Protein AF-A0A8C5I6D2-F1 (afdb_monomer_lite)

Organism: Gouania willdenowi (NCBI:txid441366)

Secondary structure (DSSP, 8-state):
-----------------------SSS-SS--SS---PPPHHHHHHHHHHHHHHHHHHHHHHHHHHHHHHHHHHHHHHHHHHHHHHHHHHHHHHHHHT----SSHHHHHHHHHHHHHHHHHHHHHHHHHHHHHHHHHHHHHTT-TTHHHHHHHHHHHHHHHHHHHHHHHHHHHHHHHHHHHHHHHHH-SS--TT-SSSSSSSS--SSS---

pLDDT: mean 74.82, std 21.63, range [33.78, 98.31]

InterPro domains:
  IPR002017 Spectrin repeat [PF00435] (73-170)
  IPR018159 Spectrin/alpha-actinin [SM00150] (75-180)
  IPR018159 Spectrin/alpha-actinin [cd00176] (36-170)

Foldseek 3Di:
DDDDDDDDDPPDDDDDDDDDDDDDPPPDPDDVPPDDDDDVVVVVVVVVVVVVVVVVVVVVVVVVVVVVVLVVLVVVLVVVLVVLVVVLVVLVVVLVVDDCDDDPVVLVVVVVVLVVVVVVLVVVVVVVVVSVVSLVVCVVVVRPCNVVSVVSVVVSVVSNVVSVVSSVVSVVVSVVVVCVVVCVVVPPDDDDDPDPPDPPPPPPPPPPDD

Structure (mmCIF, N/CA/C/O backbone):
data_AF-A0A8C5I6D2-F1
#
_entry.id   AF-A0A8C5I6D2-F1
#
loop_
_atom_site.group_PDB
_atom_site.id
_atom_site.type_symbol
_atom_site.label_atom_id
_atom_site.label_alt_id
_atom_site.label_comp_id
_atom_site.label_asym_id
_atom_site.label_entity_id
_atom_site.label_seq_id
_atom_site.pdbx_PDB_ins_code
_atom_site.Cartn_x
_atom_site.Cartn_y
_atom_site.Cartn_z
_atom_site.occupancy
_atom_site.B_iso_or_equiv
_atom_site.auth_seq_id
_atom_site.auth_comp_id
_atom_site.auth_asym_id
_atom_site.auth_atom_id
_atom_site.pdbx_PDB_model_num
ATOM 1 N N . MET A 1 1 ? 56.998 47.541 -31.237 1.00 38.50 1 MET A N 1
ATOM 2 C CA . MET A 1 1 ? 57.479 46.162 -31.013 1.00 38.50 1 MET A CA 1
ATOM 3 C C . MET A 1 1 ? 56.337 45.239 -31.413 1.00 38.50 1 MET A C 1
ATOM 5 O O . MET A 1 1 ? 55.284 45.343 -30.810 1.00 38.50 1 MET A O 1
ATOM 9 N N . LEU A 1 2 ? 56.371 44.679 -32.629 1.00 38.88 2 LEU A N 1
ATOM 10 C CA . LEU A 1 2 ? 56.821 43.296 -32.891 1.00 38.88 2 LEU A CA 1
ATOM 11 C C . LEU A 1 2 ? 55.908 42.312 -32.120 1.00 38.88 2 LEU A C 1
ATOM 13 O O . LEU A 1 2 ? 55.961 42.301 -30.902 1.00 38.88 2 LEU A O 1
ATOM 17 N N . LEU A 1 3 ? 55.025 41.507 -32.718 1.00 43.31 3 LEU A N 1
ATOM 18 C CA . LEU A 1 3 ? 55.148 40.744 -33.959 1.00 43.31 3 LEU A CA 1
ATOM 19 C C . LEU A 1 3 ? 53.773 40.482 -34.602 1.00 43.31 3 LEU A C 1
ATOM 21 O O . LEU A 1 3 ? 52.852 39.960 -33.983 1.00 43.31 3 LEU A O 1
ATOM 25 N N . THR A 1 4 ? 53.703 40.782 -35.891 1.00 46.81 4 THR A N 1
ATOM 26 C CA . THR A 1 4 ? 52.901 40.097 -36.907 1.00 46.81 4 THR A CA 1
ATOM 27 C C . THR A 1 4 ? 53.332 38.630 -37.019 1.00 46.81 4 THR A C 1
ATOM 29 O O . THR A 1 4 ? 54.529 38.409 -37.148 1.00 46.81 4 THR A O 1
ATOM 32 N N . PHE A 1 5 ? 52.414 37.657 -37.071 1.00 42.06 5 PHE A N 1
ATOM 33 C CA . PHE A 1 5 ? 52.582 36.447 -37.894 1.00 42.06 5 PHE A CA 1
ATOM 34 C C . PHE A 1 5 ? 51.220 35.792 -38.193 1.00 42.06 5 PHE A C 1
ATOM 36 O O . PHE A 1 5 ? 50.561 35.185 -37.357 1.00 42.06 5 PHE A O 1
ATOM 43 N N . THR A 1 6 ? 50.817 36.003 -39.439 1.00 46.97 6 THR A N 1
ATOM 44 C CA . THR A 1 6 ? 49.902 35.243 -40.298 1.00 46.97 6 THR A CA 1
ATOM 45 C C . THR A 1 6 ? 50.012 33.722 -40.165 1.00 46.97 6 THR A C 1
ATOM 47 O O . THR A 1 6 ? 51.131 33.237 -40.093 1.00 46.97 6 THR A O 1
ATOM 50 N N . PHE A 1 7 ? 48.895 32.989 -40.290 1.00 39.34 7 PHE A N 1
ATOM 51 C CA . PHE A 1 7 ? 48.733 31.826 -41.196 1.00 39.34 7 PHE A CA 1
ATOM 52 C C . PHE A 1 7 ? 47.237 31.405 -41.219 1.00 39.34 7 PHE A C 1
ATOM 54 O O . PHE A 1 7 ? 46.717 30.865 -40.252 1.00 39.34 7 PHE A O 1
ATOM 61 N N . LEU A 1 8 ? 46.420 31.903 -42.158 1.00 39.81 8 LEU A N 1
ATOM 62 C CA . LEU A 1 8 ? 46.102 31.292 -43.467 1.00 39.81 8 LEU A CA 1
ATOM 63 C C . LEU A 1 8 ? 45.415 29.911 -43.328 1.00 39.81 8 LEU A C 1
ATOM 65 O O . LEU A 1 8 ? 46.059 28.881 -43.202 1.00 39.81 8 LEU A O 1
ATOM 69 N N . ARG A 1 9 ? 44.083 29.866 -43.193 1.00 42.34 9 ARG A N 1
ATOM 70 C CA . ARG A 1 9 ? 43.115 29.655 -44.296 1.00 42.34 9 ARG A CA 1
ATOM 71 C C . ARG A 1 9 ? 43.462 28.452 -45.191 1.00 42.34 9 ARG A C 1
ATOM 73 O O . ARG A 1 9 ? 43.883 28.619 -46.329 1.00 42.34 9 ARG A O 1
ATOM 80 N N . ILE A 1 10 ? 43.162 27.240 -44.718 1.00 41.09 10 ILE A N 1
ATOM 81 C CA . ILE A 1 10 ? 43.030 26.049 -45.575 1.00 41.09 10 ILE A CA 1
ATOM 82 C C . ILE A 1 10 ? 41.623 26.066 -46.176 1.00 41.09 10 ILE A C 1
ATOM 84 O O . ILE A 1 10 ? 40.694 25.407 -45.717 1.00 41.09 10 ILE A O 1
ATOM 88 N N . ARG A 1 11 ? 41.437 26.911 -47.186 1.00 47.31 11 ARG A N 1
ATOM 89 C CA . ARG A 1 11 ? 40.283 26.843 -48.082 1.00 47.31 11 ARG A CA 1
ATOM 90 C C . ARG A 1 11 ? 40.733 27.364 -49.435 1.00 47.31 11 ARG A C 1
ATOM 92 O O . ARG A 1 11 ? 40.674 28.568 -49.646 1.00 47.31 11 ARG A O 1
ATOM 99 N N . HIS A 1 12 ? 41.243 26.455 -50.265 1.00 46.00 12 HIS A N 1
ATOM 100 C CA . HIS A 1 12 ? 41.288 26.463 -51.736 1.00 46.00 12 HIS A CA 1
ATOM 101 C C . HIS A 1 12 ? 42.494 25.649 -52.211 1.00 46.00 12 HIS A C 1
ATOM 103 O O . HIS A 1 12 ? 43.621 26.086 -52.035 1.00 46.00 12 HIS A O 1
ATOM 109 N N . CYS A 1 13 ? 42.248 24.502 -52.847 1.00 33.78 13 CYS A N 1
ATOM 110 C CA . CYS A 1 13 ? 43.060 24.019 -53.969 1.00 33.78 13 CYS A CA 1
ATOM 111 C C . CYS A 1 13 ? 42.353 22.829 -54.627 1.00 33.78 13 CYS A C 1
ATOM 113 O O . CYS A 1 13 ? 42.710 21.671 -54.452 1.00 33.78 13 CYS A O 1
ATOM 115 N N . CYS A 1 14 ? 41.303 23.134 -55.385 1.00 37.47 14 CYS A N 1
ATOM 116 C CA . CYS A 1 14 ? 40.840 22.262 -56.454 1.00 37.47 14 CYS A CA 1
ATOM 117 C C . CYS A 1 14 ? 40.698 23.133 -57.703 1.00 37.47 14 CYS A C 1
ATOM 119 O O . CYS A 1 14 ? 39.604 23.514 -58.098 1.00 37.47 14 CYS A O 1
ATOM 121 N N . GLN A 1 15 ? 41.833 23.544 -58.269 1.00 37.78 15 GLN A N 1
ATOM 122 C CA . GLN A 1 15 ? 41.894 23.951 -59.667 1.00 37.78 15 GLN A CA 1
ATOM 123 C C . GLN A 1 15 ? 43.168 23.397 -60.295 1.00 37.78 15 GLN A C 1
ATOM 125 O O . GLN A 1 15 ? 44.271 23.911 -60.159 1.00 37.78 15 GLN A O 1
ATOM 130 N N . PHE A 1 16 ? 42.933 22.274 -60.954 1.00 45.72 16 PHE A N 1
ATOM 131 C CA . PHE A 1 16 ? 43.617 21.740 -62.114 1.00 45.72 16 PHE A CA 1
ATOM 132 C C . PHE A 1 16 ? 44.247 22.839 -62.994 1.00 45.72 16 PHE A C 1
ATOM 134 O O . PHE A 1 16 ? 43.517 23.641 -63.575 1.00 45.72 16 PHE A O 1
ATOM 141 N N . LYS A 1 17 ? 45.580 22.853 -63.130 1.00 39.38 17 LYS A N 1
ATOM 142 C CA . LYS A 1 17 ? 46.283 23.319 -64.341 1.00 39.38 17 LYS A CA 1
ATOM 143 C C . LYS A 1 17 ? 47.758 22.893 -64.332 1.00 39.38 17 LYS A C 1
ATOM 145 O O . LYS A 1 17 ? 48.573 23.430 -63.598 1.00 39.38 17 LYS A O 1
ATOM 150 N N . THR A 1 18 ? 48.026 21.872 -65.144 1.00 47.53 18 THR A N 1
ATOM 151 C CA . THR A 1 18 ? 49.197 21.658 -66.016 1.00 47.53 18 THR A CA 1
ATOM 152 C C . THR A 1 18 ? 50.517 22.375 -65.689 1.00 47.53 18 THR A C 1
ATOM 154 O O . THR A 1 18 ? 50.611 23.588 -65.863 1.00 47.53 18 THR A O 1
ATOM 157 N N . GLY A 1 19 ? 51.574 21.589 -65.452 1.00 44.94 19 GLY A N 1
ATOM 158 C CA . GLY A 1 19 ? 52.946 21.971 -65.810 1.00 44.94 19 GLY A CA 1
ATOM 159 C C . GLY A 1 19 ? 54.024 21.628 -64.779 1.00 44.94 19 GLY A C 1
ATOM 160 O O . GLY A 1 19 ? 53.933 22.045 -63.635 1.00 44.94 19 GLY A O 1
ATOM 161 N N . CYS A 1 20 ? 55.075 20.961 -65.264 1.00 37.00 20 CYS A N 1
ATOM 162 C CA . CYS A 1 20 ? 56.420 20.834 -64.686 1.00 37.00 20 CYS A CA 1
ATOM 163 C C . CYS A 1 20 ? 56.687 19.728 -63.645 1.00 37.00 20 CYS A C 1
ATOM 165 O O . CYS A 1 20 ? 56.484 19.860 -62.444 1.00 37.00 20 CYS A O 1
ATOM 167 N N . LEU A 1 21 ? 57.233 18.641 -64.200 1.00 48.84 21 LEU A N 1
ATOM 168 C CA . LEU A 1 21 ? 58.325 17.805 -63.694 1.00 48.84 21 LEU A CA 1
ATOM 169 C C . LEU A 1 21 ? 59.214 18.476 -62.627 1.00 48.84 21 LEU A C 1
ATOM 171 O O . LEU A 1 21 ? 60.073 19.267 -62.988 1.00 48.84 21 LEU A O 1
ATOM 175 N N . GLU A 1 22 ? 59.096 18.050 -61.369 1.00 39.91 22 GLU A N 1
ATOM 176 C CA . GLU A 1 22 ? 60.235 17.883 -60.450 1.00 39.91 22 GLU A CA 1
ATOM 177 C C . GLU A 1 22 ? 59.971 16.684 -59.529 1.00 39.91 22 GLU A C 1
ATOM 179 O O . GLU A 1 22 ? 59.370 16.741 -58.459 1.00 39.91 22 GLU A O 1
ATOM 184 N N . SER A 1 23 ? 60.407 15.536 -60.023 1.00 48.91 23 SER A N 1
ATOM 185 C CA . SER A 1 23 ? 60.728 14.340 -59.261 1.00 48.91 23 SER A CA 1
ATOM 186 C C . SER A 1 23 ? 61.967 14.593 -58.399 1.00 48.91 23 SER A C 1
ATOM 188 O O . SER A 1 23 ? 62.965 15.017 -58.971 1.00 48.91 23 SER A O 1
ATOM 190 N N . PHE A 1 24 ? 61.940 14.265 -57.095 1.00 46.41 24 PHE A N 1
ATOM 191 C CA . PHE A 1 24 ? 62.865 13.249 -56.538 1.00 46.41 24 PHE A CA 1
ATOM 192 C C . PHE A 1 24 ? 62.780 12.932 -55.025 1.00 46.41 24 PHE A C 1
ATOM 194 O O . PHE A 1 24 ? 63.429 11.977 -54.617 1.00 46.41 24 PHE A O 1
ATOM 201 N N . TRP A 1 25 ? 61.988 13.611 -54.177 1.00 42.38 25 TRP A N 1
ATOM 202 C CA . TRP A 1 25 ? 62.046 13.354 -52.711 1.00 42.38 25 TRP A CA 1
ATOM 203 C C . TRP A 1 25 ? 60.720 13.061 -51.983 1.00 42.38 25 TRP A C 1
ATOM 205 O O . TRP A 1 25 ? 60.615 13.272 -50.780 1.00 42.38 25 TRP A O 1
ATOM 215 N N . LEU A 1 26 ? 59.718 12.487 -52.660 1.00 44.59 26 LEU A N 1
ATOM 216 C CA . LEU A 1 26 ? 58.492 11.977 -52.004 1.00 44.59 26 LEU A CA 1
ATOM 217 C C . LEU A 1 26 ? 58.201 10.494 -52.296 1.00 44.59 26 LEU A C 1
ATOM 219 O O . LEU A 1 26 ? 57.062 10.050 -52.201 1.00 44.59 26 LEU A O 1
ATOM 223 N N . PHE A 1 27 ? 59.224 9.710 -52.647 1.00 41.66 27 PHE A N 1
ATOM 224 C CA . PHE A 1 27 ? 59.052 8.337 -53.143 1.00 41.66 27 PHE A CA 1
ATOM 225 C C . PHE A 1 27 ? 59.674 7.244 -52.258 1.00 41.66 27 PHE A C 1
ATOM 227 O O . PHE A 1 27 ? 60.171 6.250 -52.772 1.00 41.66 27 PHE A O 1
ATOM 234 N N . SER A 1 28 ? 59.637 7.391 -50.926 1.00 42.66 28 SER A N 1
ATOM 235 C CA . SER A 1 28 ? 60.130 6.332 -50.018 1.00 42.66 28 SER A CA 1
ATOM 236 C C . SER A 1 28 ? 59.196 5.972 -48.853 1.00 42.66 28 SER A C 1
ATOM 238 O O . SER A 1 28 ? 59.640 5.492 -47.817 1.00 42.66 28 SER A O 1
ATOM 240 N N . CYS A 1 29 ? 57.883 6.164 -49.018 1.00 42.66 29 CYS A N 1
ATOM 241 C CA . CYS A 1 29 ? 56.880 5.574 -48.114 1.00 42.66 29 CYS A CA 1
ATOM 242 C C . CYS A 1 29 ? 55.626 5.054 -48.841 1.00 42.66 29 CYS A C 1
ATOM 244 O O . CYS A 1 29 ? 54.571 4.892 -48.231 1.00 42.66 29 CYS A O 1
ATOM 246 N N . PHE A 1 30 ? 55.712 4.785 -50.148 1.00 44.62 30 PHE A N 1
ATOM 247 C CA . PHE A 1 30 ? 54.602 4.196 -50.897 1.00 44.62 30 PHE A CA 1
ATOM 248 C C . PHE A 1 30 ? 54.795 2.680 -50.983 1.00 44.62 30 PHE A C 1
ATOM 250 O O . PHE A 1 30 ? 55.479 2.165 -51.864 1.00 44.62 30 PHE A O 1
ATOM 257 N N . SER A 1 31 ? 54.218 1.964 -50.019 1.00 52.38 31 SER A N 1
ATOM 258 C CA . SER A 1 31 ? 54.011 0.519 -50.134 1.00 52.38 31 SER A CA 1
ATOM 259 C C . SER A 1 31 ? 53.277 0.221 -51.460 1.00 52.38 31 SER A C 1
ATOM 261 O O . SER A 1 31 ? 52.315 0.926 -51.773 1.00 52.38 31 SER A O 1
ATOM 263 N N . PRO A 1 32 ? 53.676 -0.794 -52.255 1.00 55.12 32 PRO A N 1
ATOM 264 C CA . PRO A 1 32 ? 53.064 -1.077 -53.560 1.00 55.12 32 PRO A CA 1
ATOM 265 C C . PRO A 1 32 ? 51.612 -1.564 -53.454 1.00 55.12 32 PRO A C 1
ATOM 267 O O . PRO A 1 32 ? 50.879 -1.585 -54.442 1.00 55.12 32 PRO A O 1
ATOM 270 N N . ALA A 1 33 ? 51.165 -1.921 -52.251 1.00 61.81 33 ALA A N 1
ATOM 271 C CA . ALA A 1 33 ? 49.756 -2.086 -51.955 1.00 61.81 33 ALA A CA 1
ATOM 272 C C . ALA A 1 33 ? 49.165 -0.711 -51.625 1.00 61.81 33 ALA A C 1
ATOM 274 O O . ALA A 1 33 ? 49.060 -0.323 -50.461 1.00 61.81 33 ALA A O 1
ATOM 275 N N . GLY A 1 34 ? 48.803 0.028 -52.676 1.00 60.97 34 GLY A N 1
ATOM 276 C CA . GLY A 1 34 ? 48.009 1.244 -52.552 1.00 60.97 34 GLY A CA 1
ATOM 277 C C . GLY A 1 34 ? 46.805 1.010 -51.639 1.00 60.97 34 GLY A C 1
ATOM 278 O O . GLY A 1 34 ? 46.254 -0.093 -51.591 1.00 60.97 34 GLY A O 1
ATOM 279 N N . TYR A 1 35 ? 46.427 2.044 -50.892 1.00 68.75 35 TYR A N 1
ATOM 280 C CA . TYR A 1 35 ? 45.242 2.033 -50.041 1.00 68.75 35 TYR A CA 1
ATOM 281 C C . TYR A 1 35 ? 44.054 1.422 -50.799 1.00 68.75 35 TYR A C 1
ATOM 283 O O . TYR A 1 35 ? 43.594 1.975 -51.798 1.00 68.75 35 TYR A O 1
ATOM 291 N N . LYS A 1 36 ? 43.588 0.254 -50.343 1.00 74.75 36 LYS A N 1
ATOM 292 C CA . LYS A 1 36 ? 42.379 -0.389 -50.855 1.00 74.75 36 LYS A CA 1
ATOM 293 C C . LYS A 1 36 ? 41.228 0.007 -49.935 1.00 74.75 36 LYS A C 1
ATOM 295 O O . LYS A 1 36 ? 41.161 -0.523 -48.823 1.00 74.75 36 LYS A O 1
ATOM 300 N N . PRO A 1 37 ? 40.353 0.942 -50.343 1.00 77.56 37 PRO A N 1
ATOM 301 C CA . PRO A 1 37 ? 39.159 1.229 -49.569 1.00 77.56 37 PRO A CA 1
ATOM 302 C C . PRO A 1 37 ? 38.323 -0.047 -49.450 1.00 77.56 37 PRO A C 1
ATOM 304 O O . PRO A 1 37 ? 38.195 -0.816 -50.404 1.00 77.56 37 PRO A O 1
ATOM 307 N N . CYS A 1 38 ? 37.791 -0.279 -48.253 1.00 80.75 38 CYS A N 1
ATOM 308 C CA . CYS A 1 38 ? 36.849 -1.364 -48.010 1.00 80.75 38 CYS A CA 1
ATOM 309 C C . CYS A 1 38 ? 35.623 -1.190 -48.921 1.00 80.75 38 CYS A C 1
ATOM 311 O O . CYS A 1 38 ? 35.219 -0.055 -49.186 1.00 80.75 38 CYS A O 1
ATOM 313 N N . ASP A 1 39 ? 35.033 -2.296 -49.382 1.00 87.31 39 ASP A N 1
ATOM 314 C CA . ASP A 1 39 ? 33.795 -2.253 -50.162 1.00 87.31 39 ASP A CA 1
ATOM 315 C C . ASP A 1 39 ? 32.710 -1.508 -49.354 1.00 87.31 39 ASP A C 1
ATOM 317 O O . ASP A 1 39 ? 32.403 -1.913 -48.223 1.00 87.31 39 ASP A O 1
ATOM 321 N N . PRO A 1 40 ? 32.120 -0.424 -49.895 1.00 89.88 40 PRO A N 1
ATOM 322 C CA . PRO A 1 40 ? 31.060 0.321 -49.229 1.00 89.88 40 PRO A CA 1
ATOM 323 C C . PRO A 1 40 ? 29.868 -0.535 -48.774 1.00 89.88 40 PRO A C 1
ATOM 325 O O . PRO A 1 40 ? 29.185 -0.133 -47.832 1.00 89.88 40 PRO A O 1
ATOM 328 N N . GLN A 1 41 ? 29.607 -1.690 -49.406 1.00 91.56 41 GLN A N 1
ATOM 329 C CA . GLN A 1 41 ? 28.549 -2.613 -48.973 1.00 91.56 41 GLN A CA 1
ATOM 330 C C . GLN A 1 41 ? 28.827 -3.196 -47.587 1.00 91.56 41 GLN A C 1
ATOM 332 O O . GLN A 1 41 ? 27.960 -3.157 -46.725 1.00 91.56 41 GLN A O 1
ATOM 337 N N . VAL A 1 42 ? 30.065 -3.613 -47.313 1.00 92.94 42 VAL A N 1
ATOM 338 C CA . VAL A 1 42 ? 30.440 -4.206 -46.018 1.00 92.94 42 VAL A CA 1
ATOM 339 C C . VAL A 1 42 ? 30.245 -3.209 -44.875 1.00 92.94 42 VAL A C 1
ATOM 341 O O . VAL A 1 42 ? 29.855 -3.583 -43.770 1.00 92.94 42 VAL A O 1
ATOM 344 N N . ILE A 1 43 ? 30.518 -1.927 -45.128 1.00 92.19 43 ILE A N 1
ATOM 345 C CA . ILE A 1 43 ? 30.291 -0.867 -44.141 1.00 92.19 43 ILE A CA 1
ATOM 346 C C . ILE A 1 43 ? 28.785 -0.679 -43.918 1.00 92.19 43 ILE A C 1
ATOM 348 O O . ILE A 1 43 ? 28.358 -0.604 -42.769 1.00 92.19 43 ILE A O 1
ATOM 352 N N . ARG A 1 44 ? 27.975 -0.665 -44.987 1.00 94.62 44 ARG A N 1
ATOM 353 C CA . ARG A 1 44 ? 26.510 -0.576 -44.880 1.00 94.62 44 ARG A CA 1
ATOM 354 C C . ARG A 1 44 ? 25.917 -1.742 -44.097 1.00 94.62 44 ARG A C 1
ATOM 356 O O . ARG A 1 44 ? 25.168 -1.489 -43.160 1.00 94.62 44 ARG A O 1
ATOM 363 N N . ASP A 1 45 ? 26.301 -2.972 -44.416 1.00 95.75 45 ASP A N 1
ATOM 364 C CA . ASP A 1 45 ? 25.785 -4.175 -43.759 1.00 95.75 45 ASP A CA 1
ATOM 365 C C . ASP A 1 45 ? 26.127 -4.182 -42.265 1.00 95.75 45 ASP A C 1
ATOM 367 O O . ASP A 1 45 ? 25.284 -4.483 -41.422 1.00 95.75 45 ASP A O 1
ATOM 371 N N . ARG A 1 46 ? 27.352 -3.776 -41.906 1.00 95.94 46 ARG A N 1
ATOM 372 C CA . ARG A 1 46 ? 27.766 -3.658 -40.499 1.00 95.94 46 ARG A CA 1
ATOM 373 C C . ARG A 1 46 ? 27.000 -2.572 -39.759 1.00 95.94 46 ARG A C 1
ATOM 375 O O . ARG A 1 46 ? 26.611 -2.796 -38.620 1.00 95.94 46 ARG A O 1
ATOM 382 N N . VAL A 1 47 ? 26.786 -1.413 -40.381 1.00 96.75 47 VAL A N 1
ATOM 383 C CA . VAL A 1 47 ? 25.996 -0.328 -39.779 1.00 96.75 47 VAL A CA 1
ATOM 384 C C . VAL A 1 47 ? 24.546 -0.769 -39.587 1.00 96.75 47 VAL A C 1
ATOM 386 O O . VAL A 1 47 ? 23.999 -0.559 -38.512 1.00 96.75 47 VAL A O 1
ATOM 389 N N . GLN A 1 48 ? 23.948 -1.440 -40.574 1.00 97.12 48 GLN A N 1
ATOM 390 C CA . GLN A 1 48 ? 22.598 -1.996 -40.451 1.00 97.12 48 GLN A CA 1
ATOM 391 C C . GLN A 1 48 ? 22.515 -3.040 -39.337 1.00 97.12 48 GLN A C 1
ATOM 393 O O . GLN A 1 48 ? 21.597 -2.997 -38.526 1.00 97.12 48 GLN A O 1
ATOM 398 N N . HIS A 1 49 ? 23.486 -3.949 -39.256 1.00 97.12 49 HIS A N 1
ATOM 399 C CA . HIS A 1 49 ? 23.523 -4.947 -38.194 1.00 97.12 49 HIS A CA 1
ATOM 400 C C . HIS A 1 49 ? 23.665 -4.307 -36.805 1.00 97.12 49 HIS A C 1
ATOM 402 O O . HIS A 1 49 ? 22.943 -4.683 -35.887 1.00 97.12 49 HIS A O 1
ATOM 408 N N . LEU A 1 50 ? 24.542 -3.307 -36.658 1.00 97.94 50 LEU A N 1
ATOM 409 C CA . LEU A 1 50 ? 24.692 -2.554 -35.410 1.00 97.94 50 LEU A CA 1
ATOM 410 C C . LEU A 1 50 ? 23.400 -1.836 -35.015 1.00 97.94 50 LEU A C 1
ATOM 412 O O . LEU A 1 50 ? 23.041 -1.857 -33.842 1.00 97.94 50 LEU A O 1
ATOM 416 N N . GLU A 1 51 ? 22.702 -1.238 -35.979 1.00 98.00 51 GLU A N 1
ATOM 417 C CA . GLU A 1 51 ? 21.426 -0.564 -35.743 1.00 98.00 51 GLU A CA 1
ATOM 418 C C . GLU A 1 51 ? 20.356 -1.552 -35.255 1.00 98.00 51 GLU A C 1
ATOM 420 O O . GLU A 1 51 ? 19.684 -1.291 -34.259 1.00 98.00 51 GLU A O 1
ATOM 425 N N . LEU A 1 52 ? 20.254 -2.731 -35.880 1.00 97.94 52 LEU A N 1
ATOM 426 C CA . LEU A 1 52 ? 19.340 -3.790 -35.439 1.00 97.94 52 LEU A CA 1
ATOM 427 C C . LEU A 1 52 ? 19.674 -4.276 -34.022 1.00 97.94 52 LEU A C 1
ATOM 429 O O . LEU A 1 52 ? 18.798 -4.310 -33.160 1.00 97.94 52 LEU A O 1
ATOM 433 N N . CYS A 1 53 ? 20.945 -4.585 -33.747 1.00 97.88 53 CYS A N 1
ATOM 434 C CA . CYS A 1 53 ? 21.376 -5.007 -32.413 1.00 97.88 53 CYS A CA 1
ATOM 435 C C . CYS A 1 53 ? 21.134 -3.923 -31.354 1.00 97.88 53 CYS A C 1
ATOM 437 O O . CYS A 1 53 ? 20.788 -4.235 -30.214 1.00 97.88 53 CYS A O 1
ATOM 439 N N . TYR A 1 54 ? 21.305 -2.649 -31.711 1.00 97.94 54 TYR A N 1
ATOM 440 C CA . TYR A 1 54 ? 21.018 -1.534 -30.816 1.00 97.94 54 TYR A CA 1
ATOM 441 C C . TYR A 1 54 ? 19.522 -1.442 -30.497 1.00 97.94 54 TYR A C 1
ATOM 443 O O . TYR A 1 54 ? 19.152 -1.323 -29.329 1.00 97.94 54 TYR A O 1
ATOM 451 N N . GLN A 1 55 ? 18.655 -1.578 -31.503 1.00 98.12 55 GLN A N 1
ATOM 452 C CA . GLN A 1 55 ? 17.203 -1.581 -31.313 1.00 98.12 55 GLN A CA 1
ATOM 453 C C . GLN A 1 55 ? 16.741 -2.748 -30.428 1.00 98.12 55 GLN A C 1
ATOM 455 O O . GLN A 1 55 ? 15.950 -2.543 -29.504 1.00 98.12 55 GLN A O 1
ATOM 460 N N . GLU A 1 56 ? 17.280 -3.950 -30.645 1.00 98.00 56 GLU A N 1
ATOM 461 C CA . GLU A 1 56 ? 17.020 -5.115 -29.791 1.00 98.00 56 GLU A CA 1
ATOM 462 C C . GLU A 1 56 ? 17.470 -4.872 -28.346 1.00 98.00 56 GLU A C 1
ATOM 464 O O . GLU A 1 56 ? 16.714 -5.122 -27.402 1.00 98.00 56 GLU A O 1
ATOM 469 N N . LEU A 1 57 ? 18.674 -4.324 -28.153 1.00 98.06 57 LEU A N 1
ATOM 470 C CA . LEU A 1 57 ? 19.189 -3.980 -26.830 1.00 98.06 57 LEU A CA 1
ATOM 471 C C . LEU A 1 57 ? 18.281 -2.964 -26.123 1.00 98.06 57 LEU A C 1
ATOM 473 O O . LEU A 1 57 ? 17.969 -3.137 -24.943 1.00 98.06 57 LEU A O 1
ATOM 477 N N . CYS A 1 58 ? 17.827 -1.930 -26.833 1.00 98.31 58 CYS A N 1
ATOM 478 C CA . CYS A 1 58 ? 16.892 -0.940 -26.306 1.00 98.31 58 CYS A CA 1
ATOM 479 C C . CYS A 1 58 ? 15.558 -1.577 -25.894 1.00 98.31 58 CYS A C 1
ATOM 481 O O . CYS A 1 58 ? 15.053 -1.275 -24.809 1.00 98.31 58 CYS A O 1
ATOM 483 N N . ALA A 1 59 ? 15.011 -2.486 -26.705 1.00 97.88 59 ALA A N 1
ATOM 484 C CA . ALA A 1 59 ? 13.774 -3.197 -26.389 1.00 97.88 59 ALA A CA 1
ATOM 485 C C . ALA A 1 59 ? 13.920 -4.074 -25.131 1.00 97.88 59 ALA A C 1
ATOM 487 O O . ALA A 1 59 ? 13.083 -4.012 -24.226 1.00 97.88 59 ALA A O 1
ATOM 488 N N . LEU A 1 60 ? 15.016 -4.832 -25.022 1.00 98.12 60 LEU A N 1
ATOM 489 C CA . LEU A 1 60 ? 15.315 -5.656 -23.846 1.00 98.12 60 LEU A CA 1
ATOM 490 C C . LEU A 1 60 ? 15.533 -4.804 -22.588 1.00 98.12 60 LEU A C 1
ATOM 492 O O . LEU A 1 60 ? 15.041 -5.145 -21.508 1.00 98.12 60 LEU A O 1
ATOM 496 N N . ALA A 1 61 ? 16.233 -3.675 -22.713 1.00 98.19 61 ALA A N 1
ATOM 497 C CA . ALA A 1 61 ? 16.439 -2.739 -21.613 1.00 98.19 61 ALA A CA 1
ATOM 498 C C . ALA A 1 61 ? 15.112 -2.131 -21.129 1.00 98.19 61 ALA A C 1
ATOM 500 O O . ALA A 1 61 ? 14.867 -2.078 -19.919 1.00 98.19 61 ALA A O 1
ATOM 501 N N . ALA A 1 62 ? 14.229 -1.734 -22.051 1.00 97.88 62 ALA A N 1
ATOM 502 C CA . ALA A 1 62 ? 12.899 -1.224 -21.730 1.00 97.88 62 ALA A CA 1
ATOM 503 C C . ALA A 1 62 ? 12.035 -2.287 -21.032 1.00 97.88 62 ALA A C 1
ATOM 505 O O . ALA A 1 62 ? 11.428 -2.008 -19.997 1.00 97.88 62 ALA A O 1
ATOM 506 N N . GLN A 1 63 ? 12.047 -3.528 -21.528 1.00 97.06 63 GLN A N 1
ATOM 507 C CA . GLN A 1 63 ? 11.333 -4.641 -20.902 1.00 97.06 63 GLN A CA 1
ATOM 508 C C . GLN A 1 63 ? 11.842 -4.917 -19.481 1.00 97.06 63 GLN A C 1
ATOM 510 O O . GLN A 1 63 ? 11.047 -5.089 -18.554 1.00 97.06 63 GLN A O 1
ATOM 515 N N . ARG A 1 64 ? 13.167 -4.937 -19.284 1.00 97.38 64 ARG A N 1
ATOM 516 C CA . ARG A 1 64 ? 13.767 -5.127 -17.958 1.00 97.38 64 ARG A CA 1
ATOM 517 C C . ARG A 1 64 ? 13.364 -4.009 -17.003 1.00 97.38 64 ARG A C 1
ATOM 519 O O . ARG A 1 64 ? 13.013 -4.293 -15.861 1.00 97.38 64 ARG A O 1
ATOM 526 N N . ARG A 1 65 ? 13.386 -2.757 -17.467 1.00 97.25 65 ARG A N 1
ATOM 527 C CA . ARG A 1 65 ? 12.949 -1.602 -16.676 1.00 97.25 65 ARG A CA 1
ATOM 528 C C . ARG A 1 65 ? 11.487 -1.737 -16.250 1.00 97.25 65 ARG A C 1
ATOM 530 O O . ARG A 1 65 ? 11.207 -1.574 -15.069 1.00 97.25 65 ARG A O 1
ATOM 537 N N . ALA A 1 66 ? 10.591 -2.092 -17.170 1.00 94.62 66 ALA A N 1
ATOM 538 C CA . ALA A 1 66 ? 9.172 -2.276 -16.865 1.00 94.62 66 ALA A CA 1
ATOM 539 C C . ALA A 1 66 ? 8.945 -3.355 -15.792 1.00 94.62 66 ALA A C 1
ATOM 541 O O . ALA A 1 66 ? 8.202 -3.128 -14.842 1.00 94.62 66 ALA A O 1
ATOM 542 N N . ARG A 1 67 ? 9.642 -4.497 -15.887 1.00 93.44 67 ARG A N 1
ATOM 543 C CA . ARG A 1 67 ? 9.563 -5.569 -14.876 1.00 93.44 67 ARG A CA 1
ATOM 544 C C . ARG A 1 67 ? 10.062 -5.119 -13.505 1.00 93.44 67 ARG A C 1
ATOM 546 O O . ARG A 1 67 ? 9.421 -5.403 -12.502 1.00 93.44 67 ARG A O 1
ATOM 553 N N . LEU A 1 68 ? 11.187 -4.403 -13.455 1.00 95.88 68 LEU A N 1
ATOM 554 C CA . LEU A 1 68 ? 11.717 -3.873 -12.195 1.00 95.88 68 LEU A CA 1
ATOM 555 C C . LEU A 1 68 ? 10.766 -2.855 -11.565 1.00 95.88 68 LEU A C 1
ATOM 557 O O . LEU A 1 68 ? 10.599 -2.843 -10.350 1.00 95.88 68 LEU A O 1
ATOM 561 N N . GLU A 1 69 ? 10.131 -2.015 -12.379 1.00 94.06 69 GLU A N 1
ATOM 562 C CA . GLU A 1 69 ? 9.161 -1.044 -11.889 1.00 94.06 69 GLU A CA 1
ATOM 563 C C . GLU A 1 69 ? 7.897 -1.720 -11.348 1.00 94.06 69 GLU A C 1
ATOM 565 O O . GLU A 1 69 ? 7.424 -1.334 -10.282 1.00 94.06 69 GLU A O 1
ATOM 570 N N . GLN A 1 70 ? 7.407 -2.768 -12.017 1.00 91.38 70 GLN A N 1
ATOM 571 C CA . GLN A 1 70 ? 6.320 -3.615 -11.515 1.00 91.38 70 GLN A CA 1
ATOM 572 C C . GLN A 1 70 ? 6.679 -4.247 -10.166 1.00 91.38 70 GLN A C 1
ATOM 574 O O . GLN A 1 70 ? 5.940 -4.089 -9.198 1.00 91.38 70 GLN A O 1
ATOM 579 N N . SER A 1 71 ? 7.858 -4.870 -10.057 1.00 93.38 71 SER A N 1
ATOM 580 C CA . SER A 1 71 ? 8.324 -5.436 -8.787 1.00 93.38 71 SER A CA 1
ATOM 581 C C . SER A 1 71 ? 8.455 -4.378 -7.693 1.00 93.38 71 SER A C 1
ATOM 583 O O . SER A 1 71 ? 8.070 -4.633 -6.558 1.00 93.38 71 SER A O 1
ATOM 585 N N . ARG A 1 72 ? 8.970 -3.184 -8.011 1.00 94.19 72 ARG A N 1
ATOM 586 C CA . ARG A 1 72 ? 9.085 -2.087 -7.041 1.00 94.19 72 ARG A CA 1
ATOM 587 C C . ARG A 1 72 ? 7.715 -1.663 -6.512 1.00 94.19 72 ARG A C 1
ATOM 589 O O . ARG A 1 72 ? 7.572 -1.508 -5.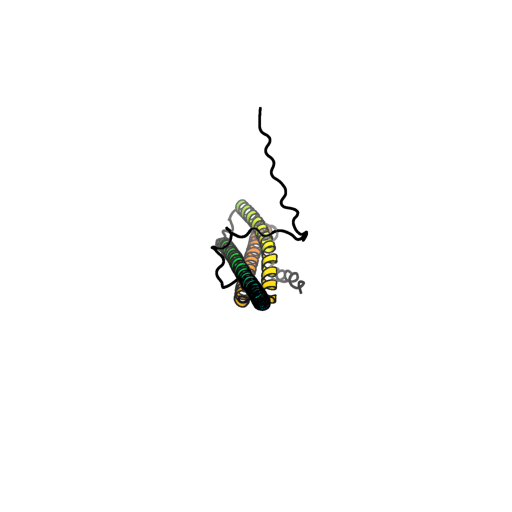307 1.00 94.19 72 ARG A O 1
ATOM 596 N N . ARG A 1 73 ? 6.731 -1.472 -7.398 1.00 91.81 73 ARG A N 1
ATOM 597 C CA . ARG A 1 73 ? 5.359 -1.101 -7.007 1.00 91.81 73 ARG A CA 1
ATOM 598 C C . ARG A 1 73 ? 4.744 -2.161 -6.099 1.00 91.81 73 ARG A C 1
ATOM 600 O O . ARG A 1 73 ? 4.269 -1.830 -5.027 1.00 91.81 73 ARG A O 1
ATOM 607 N N . PHE A 1 74 ? 4.883 -3.431 -6.469 1.00 92.44 74 PHE A N 1
ATOM 608 C CA . PHE A 1 74 ? 4.409 -4.552 -5.661 1.00 92.44 74 PHE A CA 1
ATOM 609 C C . PHE A 1 74 ? 4.998 -4.579 -4.247 1.00 92.44 74 PHE A C 1
ATOM 611 O O . PHE A 1 74 ? 4.262 -4.713 -3.277 1.00 92.44 74 PHE A O 1
ATOM 618 N N . TRP A 1 75 ? 6.317 -4.431 -4.113 1.00 93.62 75 TRP A N 1
ATOM 619 C CA . TRP A 1 75 ? 6.951 -4.443 -2.793 1.00 93.62 75 TRP A CA 1
ATOM 620 C C . TRP A 1 75 ? 6.599 -3.218 -1.952 1.00 93.62 75 TRP A C 1
ATOM 622 O O . TRP A 1 75 ? 6.424 -3.355 -0.745 1.00 93.62 75 TRP A O 1
ATOM 632 N N . ASN A 1 76 ? 6.466 -2.047 -2.577 1.00 93.56 76 ASN A N 1
ATOM 633 C CA . ASN A 1 76 ? 5.978 -0.856 -1.889 1.00 93.56 76 ASN A CA 1
ATOM 634 C C . ASN A 1 76 ? 4.559 -1.076 -1.354 1.00 93.56 76 ASN A C 1
ATOM 636 O O . ASN A 1 76 ? 4.321 -0.837 -0.178 1.00 93.56 76 ASN A O 1
ATOM 640 N N . PHE A 1 77 ? 3.663 -1.613 -2.182 1.00 92.69 77 PHE A N 1
ATOM 641 C CA . PHE A 1 77 ? 2.300 -1.936 -1.776 1.00 92.69 77 PHE A CA 1
ATOM 642 C C . PHE A 1 77 ? 2.264 -2.918 -0.596 1.00 92.69 77 PHE A C 1
ATOM 644 O O . PHE A 1 77 ? 1.597 -2.663 0.400 1.00 92.69 77 PHE A O 1
ATOM 651 N N . LEU A 1 78 ? 3.027 -4.017 -0.656 1.00 92.25 78 LEU A N 1
ATOM 652 C CA . LEU A 1 78 ? 3.090 -4.978 0.454 1.00 92.25 78 LEU A CA 1
ATOM 653 C C . LEU A 1 78 ? 3.596 -4.344 1.752 1.00 92.25 78 LEU A C 1
ATOM 655 O O . LEU A 1 78 ? 3.137 -4.697 2.838 1.00 92.25 78 LEU A O 1
ATOM 659 N N . TRP A 1 79 ? 4.549 -3.420 1.647 1.00 94.25 79 TRP A N 1
ATOM 660 C CA . TRP A 1 79 ? 5.038 -2.684 2.802 1.00 94.25 79 TRP A CA 1
ATOM 661 C C . TRP A 1 79 ? 3.952 -1.771 3.389 1.00 94.25 79 TRP A C 1
ATOM 663 O O . TRP A 1 79 ? 3.729 -1.820 4.595 1.00 94.25 79 TRP A O 1
ATOM 673 N N . GLU A 1 80 ? 3.224 -1.024 2.554 1.00 92.19 80 GLU A N 1
ATOM 674 C CA . GLU A 1 80 ? 2.111 -0.170 2.996 1.00 92.19 80 GLU A CA 1
ATOM 675 C C . GLU A 1 80 ? 0.992 -0.985 3.665 1.00 92.19 80 GLU A C 1
ATOM 677 O O . GLU A 1 80 ? 0.487 -0.603 4.722 1.00 92.19 80 GLU A O 1
ATOM 682 N N . VAL A 1 81 ? 0.660 -2.153 3.108 1.00 92.19 81 VAL A N 1
ATOM 683 C CA . VAL A 1 81 ? -0.295 -3.095 3.710 1.00 92.19 81 VAL A CA 1
ATOM 684 C C . VAL A 1 81 ? 0.200 -3.606 5.065 1.00 92.19 81 VAL A C 1
ATOM 686 O O . VAL A 1 81 ? -0.574 -3.664 6.016 1.00 92.19 81 VAL A O 1
ATOM 689 N N . THR A 1 82 ? 1.491 -3.920 5.195 1.00 93.00 82 THR A N 1
ATOM 690 C CA . THR A 1 82 ? 2.077 -4.369 6.470 1.00 93.00 82 THR A CA 1
ATOM 691 C C . THR A 1 82 ? 2.062 -3.260 7.528 1.00 93.00 82 THR A C 1
ATOM 693 O O . THR A 1 82 ? 1.782 -3.521 8.699 1.00 93.00 82 THR A O 1
ATOM 696 N N . GLU A 1 83 ? 2.349 -2.012 7.143 1.00 92.88 83 GLU A N 1
ATOM 697 C CA . GLU A 1 83 ? 2.232 -0.866 8.054 1.00 92.88 83 GLU A CA 1
ATOM 698 C C . GLU A 1 83 ? 0.795 -0.693 8.544 1.00 92.88 83 GLU A C 1
ATOM 700 O O . GLU A 1 83 ? 0.564 -0.452 9.734 1.00 92.88 83 GLU A O 1
ATOM 705 N N . LEU A 1 84 ? -0.175 -0.850 7.642 1.00 91.62 84 LEU A N 1
ATOM 706 C CA . LEU A 1 84 ? -1.582 -0.785 7.997 1.00 91.62 84 LEU A CA 1
ATOM 707 C C . LEU A 1 84 ? -1.980 -1.925 8.942 1.00 91.62 84 LEU A C 1
ATOM 709 O O . LEU A 1 84 ? -2.624 -1.664 9.955 1.00 91.62 84 LEU A O 1
ATOM 713 N N . GLU A 1 85 ? -1.551 -3.155 8.664 1.00 91.50 85 GLU A N 1
ATOM 714 C CA . GLU A 1 85 ? -1.799 -4.313 9.527 1.00 91.50 85 GLU A CA 1
ATOM 715 C C . GLU A 1 85 ? -1.250 -4.081 10.944 1.00 91.50 85 GLU A C 1
ATOM 717 O O . GLU A 1 85 ? -1.932 -4.324 11.942 1.00 91.50 85 GLU A O 1
ATOM 722 N N . SER A 1 86 ? -0.021 -3.567 11.050 1.00 93.38 86 SER A N 1
ATOM 723 C CA . SER A 1 86 ? 0.589 -3.243 12.341 1.00 93.38 86 SER A CA 1
ATOM 724 C C . SER A 1 86 ? -0.203 -2.173 13.089 1.00 93.38 86 SER A C 1
ATOM 726 O O . SER A 1 86 ? -0.372 -2.279 14.304 1.00 93.38 86 SER A O 1
ATOM 728 N N . TRP A 1 87 ? -0.691 -1.152 12.381 1.00 92.38 87 TRP A N 1
ATOM 729 C CA . TRP A 1 87 ? -1.513 -0.104 12.981 1.00 92.38 87 TRP A CA 1
ATOM 730 C C . TRP A 1 87 ? -2.841 -0.664 13.502 1.00 92.38 87 TRP A C 1
ATOM 732 O O . TRP A 1 87 ? -3.216 -0.357 14.633 1.00 92.38 87 TRP A O 1
ATOM 742 N N . ILE A 1 88 ? -3.523 -1.524 12.735 1.00 91.69 88 ILE A N 1
ATOM 743 C CA . ILE A 1 88 ? -4.781 -2.148 13.175 1.00 91.69 88 ILE A CA 1
ATOM 744 C C . ILE A 1 88 ? -4.544 -2.975 14.442 1.00 91.69 88 ILE A C 1
ATOM 746 O O . ILE A 1 88 ? -5.228 -2.759 15.440 1.00 91.69 88 ILE A O 1
ATOM 750 N N . LYS A 1 89 ? -3.517 -3.833 14.457 1.00 91.25 89 LYS A N 1
ATOM 751 C CA . LYS A 1 89 ? -3.169 -4.652 15.633 1.00 91.25 89 LYS A CA 1
ATOM 752 C C . LYS A 1 89 ? -2.841 -3.815 16.867 1.00 91.25 89 LYS A C 1
ATOM 754 O O . LYS A 1 89 ? -3.223 -4.174 17.981 1.00 91.25 89 LYS A O 1
ATOM 759 N N . GLU A 1 90 ? -2.135 -2.699 16.692 1.00 91.19 90 GLU A N 1
ATOM 760 C CA . GLU A 1 90 ? -1.858 -1.768 17.787 1.00 91.19 90 GLU A CA 1
ATOM 761 C C . GLU A 1 90 ? -3.162 -1.198 18.359 1.00 91.19 90 GLU A C 1
ATOM 763 O O . GLU A 1 90 ? -3.355 -1.192 19.578 1.00 91.19 90 GLU A O 1
ATOM 768 N N . LYS A 1 91 ? -4.089 -0.768 17.495 1.00 88.56 91 LYS A N 1
ATOM 769 C CA . LYS A 1 91 ? -5.388 -0.249 17.931 1.00 88.56 91 LYS A CA 1
ATOM 770 C C . LYS A 1 91 ? -6.237 -1.326 18.597 1.00 88.56 91 LYS A C 1
ATOM 772 O O . LYS A 1 91 ? -6.724 -1.085 19.699 1.00 88.56 91 LYS A O 1
ATOM 777 N N . GLU A 1 92 ? -6.350 -2.515 18.016 1.00 88.12 92 GLU A N 1
ATOM 778 C CA . GLU A 1 92 ? -7.044 -3.661 18.621 1.00 88.12 92 GLU A CA 1
ATOM 779 C C . GLU A 1 92 ? -6.516 -3.976 20.026 1.00 88.12 92 GLU A C 1
ATOM 781 O O . GLU A 1 92 ? -7.296 -4.187 20.958 1.00 88.12 92 GLU A O 1
ATOM 786 N N . HIS A 1 93 ? -5.195 -3.934 20.223 1.00 87.25 93 HIS A N 1
ATOM 787 C CA . HIS A 1 93 ? -4.592 -4.143 21.537 1.00 87.25 93 HIS A CA 1
ATOM 788 C C . HIS A 1 93 ? -5.001 -3.062 22.553 1.00 87.25 93 HIS A C 1
ATOM 790 O O . HIS A 1 93 ? -5.295 -3.369 23.715 1.00 87.25 93 HIS A O 1
ATOM 796 N N . ILE A 1 94 ? -5.080 -1.800 22.120 1.00 82.62 94 ILE A N 1
ATOM 797 C CA . ILE A 1 94 ? -5.577 -0.698 22.954 1.00 82.62 94 ILE A CA 1
ATOM 798 C C . ILE A 1 94 ? -7.042 -0.940 23.343 1.00 82.62 94 ILE A C 1
ATOM 800 O O . ILE A 1 94 ? -7.391 -0.718 24.500 1.00 82.62 94 ILE A O 1
ATOM 804 N N . PHE A 1 95 ? -7.886 -1.444 22.435 1.00 76.06 95 PHE A N 1
ATOM 805 C CA . PHE A 1 95 ? -9.281 -1.775 22.758 1.00 76.06 95 PHE A CA 1
ATOM 806 C C . PHE A 1 95 ? -9.411 -2.985 23.688 1.00 76.06 95 PHE A C 1
ATOM 808 O O . PHE A 1 95 ? -10.253 -2.987 24.585 1.00 76.06 95 PHE A O 1
ATOM 815 N N . SER A 1 96 ? -8.545 -3.987 23.546 1.00 75.19 96 SER A N 1
ATOM 816 C CA . SER A 1 96 ? -8.568 -5.177 24.402 1.00 75.19 96 SER A CA 1
ATOM 817 C C . SER A 1 96 ? -8.237 -4.883 25.870 1.00 75.19 96 SER A C 1
ATOM 819 O O . SER A 1 96 ? -8.590 -5.679 26.740 1.00 75.19 96 SER A O 1
ATOM 821 N N . THR A 1 97 ? -7.539 -3.786 26.166 1.00 70.88 97 THR A N 1
ATOM 822 C CA . THR A 1 97 ? -7.060 -3.459 27.521 1.00 70.88 97 THR A CA 1
ATOM 823 C C . THR A 1 97 ? -7.983 -2.502 28.286 1.00 70.88 97 THR A C 1
ATOM 825 O O . THR A 1 97 ? -7.633 -2.053 29.377 1.00 70.88 97 THR A O 1
ATOM 828 N N . LEU A 1 98 ? -9.163 -2.176 27.745 1.00 63.50 98 LEU A N 1
ATOM 829 C CA . LEU A 1 98 ? -9.933 -1.009 28.176 1.00 63.50 98 LEU A CA 1
ATOM 830 C C . LEU A 1 98 ? -10.505 -1.082 29.599 1.00 63.50 98 LEU A C 1
ATOM 832 O O . LEU A 1 98 ? -11.448 -1.810 29.902 1.00 63.50 98 LEU A O 1
ATOM 836 N N . ASP A 1 99 ? -9.968 -0.195 30.435 1.00 70.19 99 ASP A N 1
ATOM 837 C CA . ASP A 1 99 ? -10.549 0.293 31.682 1.00 70.19 99 ASP A CA 1
ATOM 838 C C . ASP A 1 99 ? -11.692 1.279 31.373 1.00 70.19 99 ASP A C 1
ATOM 840 O O . ASP A 1 99 ? -11.510 2.266 30.654 1.00 70.19 99 ASP A O 1
ATOM 844 N N . TYR A 1 100 ? -12.881 1.010 31.913 1.00 69.81 100 TYR A N 1
ATOM 845 C CA . TYR A 1 100 ? -14.092 1.803 31.669 1.00 69.81 100 TYR A CA 1
ATOM 846 C C . TYR A 1 100 ? -14.226 3.018 32.594 1.00 69.81 100 TYR A C 1
ATOM 848 O O . TYR A 1 100 ? -15.150 3.808 32.430 1.00 69.81 100 TYR A O 1
ATOM 856 N N . GLY A 1 101 ? -13.290 3.216 33.527 1.00 71.50 101 GLY A N 1
ATOM 857 C CA . GLY A 1 101 ? -13.344 4.321 34.477 1.00 71.50 101 GLY A CA 1
ATOM 858 C C . GLY A 1 101 ? -14.483 4.163 35.494 1.00 71.50 101 GLY A C 1
ATOM 859 O O . GLY A 1 101 ? -15.539 3.595 35.227 1.00 71.50 101 GLY A O 1
ATOM 860 N N . LYS A 1 102 ? -14.255 4.643 36.719 1.00 77.00 102 LYS A N 1
ATOM 861 C CA . LYS A 1 102 ? -15.236 4.549 37.820 1.00 77.00 102 LYS A CA 1
ATOM 862 C C . LYS A 1 102 ? -15.895 5.887 38.156 1.00 77.00 102 LYS A C 1
ATOM 864 O O . LYS A 1 102 ? -16.984 5.901 38.719 1.00 77.00 102 LYS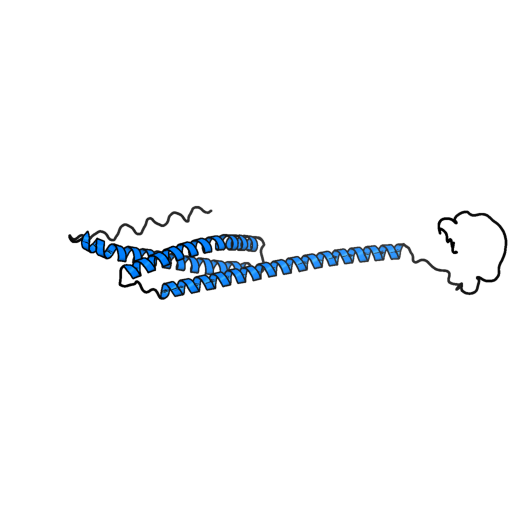 A O 1
ATOM 869 N N . ASP A 1 103 ? -15.257 6.987 37.762 1.00 82.12 103 ASP A N 1
ATOM 870 C CA . ASP A 1 103 ? -15.673 8.353 38.072 1.00 82.12 103 ASP A CA 1
ATOM 871 C C . ASP A 1 103 ? -16.097 9.104 36.806 1.00 82.12 103 ASP A C 1
ATOM 873 O O . ASP A 1 103 ? -15.547 8.876 35.725 1.00 82.12 103 ASP A O 1
ATOM 877 N N . LEU A 1 104 ? -17.017 10.066 36.951 1.00 79.19 104 LEU A N 1
ATOM 878 C CA . LEU A 1 104 ? -17.530 10.880 35.840 1.00 79.19 104 LEU A CA 1
ATOM 879 C C . LEU A 1 104 ? -16.404 11.565 35.051 1.00 79.19 104 LEU A C 1
ATOM 881 O O . LEU A 1 104 ? -16.405 11.545 33.824 1.00 79.19 104 LEU A O 1
ATOM 885 N N . THR A 1 105 ? -15.413 12.129 35.744 1.00 83.19 105 THR A N 1
ATOM 886 C CA . THR A 1 105 ? -14.255 12.774 35.109 1.00 83.19 105 THR A CA 1
ATOM 887 C C . THR A 1 105 ? -13.461 11.791 34.246 1.00 83.19 105 THR A C 1
ATOM 889 O O . THR A 1 105 ? -13.081 12.126 33.126 1.00 83.19 105 THR A O 1
ATOM 892 N N . SER A 1 106 ? -13.248 10.564 34.727 1.00 82.69 106 SER A N 1
ATOM 893 C CA . SER A 1 106 ? -12.543 9.521 33.973 1.00 82.69 106 SER A CA 1
ATOM 894 C C . SER A 1 106 ? -13.334 9.087 32.739 1.00 82.69 106 SER A C 1
ATOM 896 O O . SER A 1 106 ? -12.741 8.919 31.676 1.00 82.69 106 SER A O 1
ATOM 898 N N . VAL A 1 107 ? -14.664 8.984 32.850 1.00 81.44 107 VAL A N 1
ATOM 899 C CA . VAL A 1 107 ? -15.558 8.681 31.719 1.00 81.44 107 VAL A CA 1
ATOM 900 C C . VAL A 1 107 ? -15.506 9.784 30.655 1.00 81.44 107 VAL A C 1
ATOM 902 O O . VAL A 1 107 ? -15.392 9.480 29.470 1.00 81.44 107 VAL A O 1
ATOM 905 N N . LEU A 1 108 ? -15.515 11.061 31.050 1.00 83.19 108 LEU A N 1
ATOM 906 C CA . LEU A 1 108 ? -15.403 12.187 30.112 1.00 83.19 108 LEU A CA 1
ATOM 907 C C . LEU A 1 108 ? -14.047 12.208 29.384 1.00 83.19 108 LEU A C 1
ATOM 909 O O . LEU A 1 108 ? -13.988 12.459 28.180 1.00 83.19 108 LEU A O 1
ATOM 913 N N . ILE A 1 109 ? -12.952 11.893 30.084 1.00 85.62 109 ILE A N 1
ATOM 914 C CA . ILE A 1 109 ? -11.624 11.751 29.464 1.00 85.62 109 ILE A CA 1
ATOM 915 C C . ILE A 1 109 ? -11.614 10.582 28.469 1.00 85.62 109 ILE A C 1
ATOM 917 O O . ILE A 1 109 ? -11.087 10.716 27.365 1.00 85.62 109 ILE A O 1
ATOM 921 N N . LEU A 1 110 ? -12.191 9.437 28.844 1.00 82.94 110 LEU A N 1
ATOM 922 C CA . LEU A 1 110 ? -12.311 8.261 27.977 1.00 82.94 110 LEU A CA 1
ATOM 923 C C . LEU A 1 110 ? -13.127 8.557 26.713 1.00 82.94 110 LEU A C 1
ATOM 925 O O . LEU A 1 110 ? -12.755 8.079 25.643 1.00 82.94 110 LEU A O 1
ATOM 929 N N . GLN A 1 111 ? -14.172 9.377 26.824 1.00 84.75 111 GLN A N 1
ATOM 930 C CA . GLN A 1 111 ? -14.987 9.821 25.696 1.00 84.75 111 GLN A CA 1
ATOM 931 C C . GLN A 1 111 ? -14.215 10.753 24.757 1.00 84.75 111 GLN A C 1
ATOM 933 O O . GLN A 1 111 ? -14.237 10.558 23.547 1.00 84.75 111 GLN A O 1
ATOM 938 N N . SER A 1 112 ? -13.469 11.725 25.293 1.00 87.50 112 SER A N 1
ATOM 939 C CA . SER A 1 112 ? -12.613 12.587 24.464 1.00 87.50 112 SER A CA 1
ATOM 940 C C . SER A 1 112 ? -11.553 11.778 23.711 1.00 87.50 112 SER A C 1
ATOM 942 O O . SER A 1 112 ? -11.323 12.016 22.528 1.00 87.50 112 SER A O 1
ATOM 944 N N . LYS A 1 113 ? -10.948 10.782 24.371 1.00 86.44 113 LYS A N 1
ATOM 945 C CA . LYS A 1 113 ? -10.004 9.859 23.726 1.00 86.44 113 LYS A CA 1
ATOM 946 C C . LYS A 1 113 ? -10.664 9.003 22.650 1.00 86.44 113 LYS A C 1
ATOM 948 O O . LYS A 1 113 ? -10.003 8.654 21.681 1.00 86.44 113 LYS A O 1
ATOM 953 N N . HIS A 1 114 ? -11.925 8.619 22.840 1.00 86.75 114 HIS A N 1
ATOM 954 C CA . HIS A 1 114 ? -12.664 7.853 21.843 1.00 86.75 114 HIS A CA 1
ATOM 955 C C . HIS A 1 114 ? -13.006 8.694 20.614 1.00 86.75 114 HIS A C 1
ATOM 957 O O . HIS A 1 114 ? -12.711 8.269 19.509 1.00 86.75 114 HIS A O 1
ATOM 963 N N . SER A 1 115 ? -13.488 9.923 20.802 1.00 88.88 115 SER A N 1
ATOM 964 C CA . SER A 1 115 ? -13.714 10.859 19.693 1.00 88.88 115 SER A CA 1
ATOM 965 C C . SER A 1 115 ? -12.434 11.112 18.884 1.00 88.88 115 SER A C 1
ATOM 967 O O . SER A 1 115 ? -12.464 11.051 17.661 1.00 88.88 115 SER A O 1
ATOM 969 N N . ALA A 1 116 ? -11.285 11.294 19.548 1.00 88.88 116 ALA A N 1
ATOM 970 C CA . ALA A 1 116 ? -10.002 11.416 18.851 1.00 88.88 116 ALA A CA 1
ATOM 971 C C . ALA A 1 116 ? -9.631 10.141 18.067 1.00 88.88 116 ALA A C 1
ATOM 973 O O . ALA A 1 116 ? -9.025 10.216 17.001 1.00 88.88 116 ALA A O 1
ATOM 974 N N . PHE A 1 117 ? -9.999 8.965 18.580 1.00 86.69 117 PHE A N 1
ATOM 975 C CA . PHE A 1 117 ? -9.809 7.709 17.866 1.00 86.69 117 PHE A CA 1
ATOM 976 C C . PHE A 1 117 ? -10.718 7.596 16.633 1.00 86.69 117 PHE A C 1
ATOM 978 O O . PHE A 1 117 ? -10.252 7.126 15.599 1.00 86.69 117 PHE A O 1
ATOM 985 N N . GLU A 1 118 ? -11.976 8.034 16.707 1.00 87.88 118 GLU A N 1
ATOM 986 C CA . GLU A 1 118 ? -12.876 8.068 15.545 1.00 87.88 118 GLU A CA 1
ATOM 987 C C . GLU A 1 118 ? -12.327 8.980 14.439 1.00 87.88 118 GLU A C 1
ATOM 989 O O . GLU A 1 118 ? -12.337 8.602 13.265 1.00 87.88 118 GLU A O 1
ATOM 994 N N . ASP A 1 119 ? -11.764 10.133 14.812 1.00 90.75 119 ASP A N 1
ATOM 995 C CA . ASP A 1 119 ? -11.089 11.034 13.874 1.00 90.75 119 ASP A CA 1
ATOM 996 C C . ASP A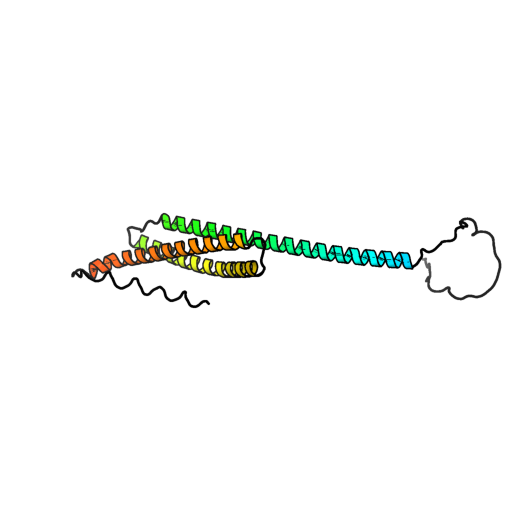 1 119 ? -9.870 10.354 13.219 1.00 90.75 119 ASP A C 1
ATOM 998 O O . ASP A 1 119 ? -9.688 10.413 11.998 1.00 90.75 119 ASP A O 1
ATOM 1002 N N . GLU A 1 120 ? -9.041 9.661 14.012 1.00 89.56 120 GLU A N 1
ATOM 1003 C CA . GLU A 1 120 ? -7.907 8.875 13.506 1.00 89.56 120 GLU A CA 1
ATOM 1004 C C . GLU A 1 120 ? -8.357 7.745 12.566 1.00 89.56 120 GLU A C 1
ATOM 1006 O O . GLU A 1 120 ? -7.718 7.510 11.535 1.00 89.56 120 GLU A O 1
ATOM 1011 N N . LEU A 1 121 ? -9.454 7.058 12.893 1.00 89.69 121 LEU A N 1
ATOM 1012 C CA . LEU A 1 121 ? -10.031 5.988 12.081 1.00 89.69 121 LEU A CA 1
ATOM 1013 C C . LEU A 1 121 ? -10.534 6.538 10.743 1.00 89.69 121 LEU A C 1
ATOM 1015 O O . LEU A 1 121 ? -10.236 5.964 9.695 1.00 89.69 121 LEU A O 1
ATOM 1019 N N . GLY A 1 122 ? -11.208 7.691 10.751 1.00 88.44 122 GLY A N 1
ATOM 1020 C CA . GLY A 1 122 ? -11.630 8.388 9.535 1.00 88.44 122 GLY A CA 1
ATOM 1021 C C . GLY A 1 122 ? -10.451 8.795 8.645 1.00 88.44 122 GLY A C 1
ATOM 1022 O O . GLY A 1 122 ? -10.466 8.545 7.438 1.00 88.44 122 GLY A O 1
ATOM 1023 N N . ALA A 1 123 ? -9.386 9.348 9.234 1.00 90.81 123 ALA A N 1
ATOM 1024 C CA . ALA A 1 123 ? -8.170 9.700 8.501 1.00 90.81 123 ALA A CA 1
ATOM 1025 C C . ALA A 1 123 ? -7.475 8.466 7.899 1.00 90.81 123 ALA A C 1
ATOM 1027 O O . ALA A 1 123 ? -6.997 8.504 6.764 1.00 90.81 123 ALA A O 1
ATOM 1028 N N . ARG A 1 124 ? -7.444 7.345 8.630 1.00 89.69 124 ARG A N 1
ATOM 1029 C CA . ARG A 1 124 ? -6.883 6.082 8.130 1.00 89.69 124 ARG A CA 1
ATOM 1030 C C . ARG A 1 124 ? -7.735 5.451 7.036 1.00 89.69 124 ARG A C 1
ATOM 1032 O O . ARG A 1 124 ? -7.160 4.948 6.076 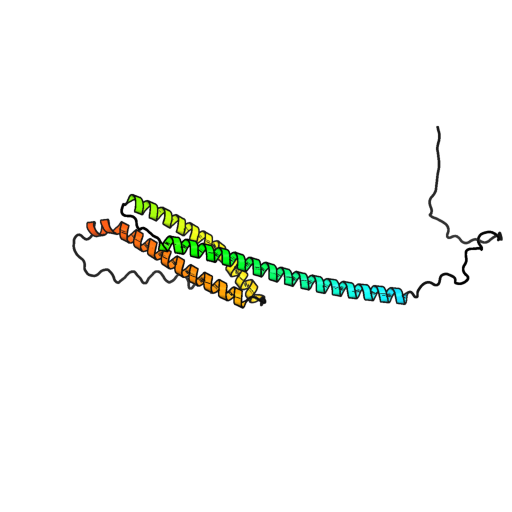1.00 89.69 124 ARG A O 1
ATOM 1039 N N . ARG A 1 125 ? -9.065 5.563 7.105 1.00 88.06 125 ARG A N 1
ATOM 1040 C CA . ARG A 1 125 ? -9.965 5.141 6.021 1.00 88.06 125 ARG A CA 1
ATOM 1041 C C . ARG A 1 125 ? -9.686 5.908 4.726 1.00 88.06 125 ARG A C 1
ATOM 1043 O O . ARG A 1 125 ? -9.614 5.309 3.661 1.00 88.06 125 ARG A O 1
ATOM 1050 N N . ALA A 1 126 ? -9.433 7.214 4.812 1.00 88.81 126 ALA A N 1
ATOM 1051 C CA . ALA A 1 126 ? -9.061 8.007 3.640 1.00 88.81 126 ALA A CA 1
ATOM 1052 C C . ALA A 1 126 ? -7.731 7.556 3.000 1.00 88.81 126 ALA A C 1
ATOM 1054 O O . ALA A 1 126 ? -7.572 7.662 1.786 1.00 88.81 126 ALA A O 1
ATOM 1055 N N . ASN A 1 127 ? -6.794 7.019 3.790 1.00 86.62 127 ASN A N 1
ATOM 1056 C CA . ASN A 1 127 ? -5.547 6.435 3.280 1.00 86.62 127 ASN A CA 1
ATOM 1057 C C . ASN A 1 127 ? -5.737 5.024 2.696 1.00 86.62 127 ASN A C 1
ATOM 1059 O O . ASN A 1 127 ? -4.918 4.583 1.897 1.00 86.62 127 ASN A O 1
ATOM 1063 N N . LEU A 1 128 ? -6.806 4.324 3.076 1.00 89.19 128 LEU A N 1
ATOM 1064 C CA . LEU A 1 128 ? -7.158 3.000 2.559 1.00 89.19 128 LEU A CA 1
ATOM 1065 C C . LEU A 1 128 ? -7.731 3.050 1.135 1.00 89.19 128 LEU A C 1
ATOM 1067 O O . LEU A 1 128 ? -7.435 2.176 0.326 1.00 89.19 128 LEU A O 1
ATOM 1071 N N . GLU A 1 129 ? -8.499 4.088 0.803 1.00 88.69 129 GLU A N 1
ATOM 1072 C CA . GLU A 1 129 ? -9.061 4.307 -0.540 1.00 88.69 129 GLU A CA 1
ATOM 1073 C C . GLU A 1 129 ? -8.022 4.256 -1.683 1.00 88.69 129 GLU A C 1
ATOM 1075 O O . GLU A 1 129 ? -8.217 3.496 -2.637 1.00 88.69 129 GLU A O 1
ATOM 1080 N N . PRO A 1 130 ? -6.892 4.993 -1.636 1.00 89.69 130 PRO A N 1
ATOM 1081 C CA . PRO A 1 130 ? -5.882 4.907 -2.690 1.00 89.69 130 PRO A CA 1
ATOM 1082 C C . PRO A 1 130 ? -5.200 3.532 -2.754 1.00 89.69 130 PRO A C 1
ATOM 1084 O O . PRO A 1 130 ? -4.885 3.078 -3.852 1.00 89.69 130 PRO A O 1
ATOM 1087 N N . LEU A 1 131 ? -5.025 2.847 -1.617 1.00 89.62 131 LEU A N 1
ATOM 1088 C CA . LEU A 1 131 ? -4.496 1.477 -1.558 1.00 89.62 131 LEU A CA 1
ATOM 1089 C C . LEU A 1 131 ? -5.434 0.479 -2.256 1.00 89.62 131 LEU A C 1
ATOM 1091 O O . LEU A 1 131 ? -4.978 -0.370 -3.020 1.00 89.62 131 LEU A O 1
ATOM 1095 N N . LEU A 1 132 ? -6.748 0.614 -2.059 1.00 89.94 132 LEU A N 1
ATOM 1096 C CA . LEU A 1 132 ? -7.768 -0.179 -2.757 1.00 89.94 132 LEU A CA 1
ATOM 1097 C C . LEU A 1 132 ? -7.775 0.106 -4.266 1.00 89.94 132 LEU A C 1
ATOM 1099 O O . LEU A 1 132 ? -7.866 -0.815 -5.080 1.00 89.94 132 LEU A O 1
ATOM 1103 N N . ALA A 1 133 ? -7.625 1.372 -4.658 1.00 91.25 133 ALA A N 1
ATOM 1104 C CA . ALA A 1 133 ? -7.501 1.739 -6.065 1.00 91.25 133 ALA A CA 1
ATOM 1105 C C . ALA A 1 133 ? -6.230 1.143 -6.705 1.00 91.25 133 ALA A C 1
ATOM 1107 O O . ALA A 1 133 ? -6.271 0.682 -7.851 1.00 91.25 133 ALA A O 1
ATOM 1108 N N . GLU A 1 134 ? -5.108 1.118 -5.975 1.00 90.06 134 GLU A N 1
ATOM 1109 C CA . GLU A 1 134 ? -3.863 0.504 -6.443 1.00 90.06 134 GLU A CA 1
ATOM 1110 C C . GLU A 1 134 ? -3.979 -1.023 -6.551 1.00 90.06 134 GLU A C 1
ATOM 1112 O O . GLU A 1 134 ? -3.542 -1.589 -7.557 1.00 90.06 134 GLU A O 1
ATOM 1117 N N . GLU A 1 135 ? -4.632 -1.688 -5.591 1.00 90.44 135 GLU A N 1
ATOM 1118 C CA . GLU A 1 135 ? -4.971 -3.116 -5.674 1.00 90.44 135 GLU A CA 1
ATOM 1119 C C . GLU A 1 135 ? -5.758 -3.418 -6.952 1.00 90.44 135 GLU A C 1
ATOM 1121 O O . GLU A 1 135 ? -5.326 -4.241 -7.765 1.00 90.44 135 GLU A O 1
ATOM 1126 N N . GLY A 1 136 ? -6.857 -2.693 -7.184 1.00 90.00 136 GLY A N 1
ATOM 1127 C CA . GLY A 1 136 ? -7.684 -2.859 -8.376 1.00 90.00 136 GLY A CA 1
ATOM 1128 C C . GLY A 1 136 ? -6.887 -2.676 -9.671 1.00 90.00 136 GLY A C 1
ATOM 1129 O O . GLY A 1 136 ? -6.998 -3.487 -10.595 1.00 90.00 136 GLY A O 1
ATOM 1130 N N . ALA A 1 137 ? -6.014 -1.667 -9.729 1.00 90.62 137 ALA A N 1
ATOM 1131 C CA . ALA A 1 137 ? -5.143 -1.438 -10.879 1.00 90.62 137 ALA A CA 1
ATOM 1132 C C . ALA A 1 137 ? -4.128 -2.580 -11.090 1.00 90.62 137 ALA A C 1
ATOM 1134 O O . ALA A 1 137 ? -3.908 -3.015 -12.226 1.00 90.62 137 ALA A O 1
ATOM 1135 N N . MET A 1 138 ? -3.523 -3.103 -10.018 1.00 87.88 138 MET A N 1
ATOM 1136 C CA . MET A 1 138 ? -2.561 -4.210 -10.088 1.00 87.88 138 MET A CA 1
ATOM 1137 C C . MET A 1 138 ? -3.216 -5.543 -10.472 1.00 87.88 138 MET A C 1
ATOM 1139 O O . MET A 1 138 ? -2.629 -6.325 -11.229 1.00 87.88 138 MET A O 1
ATOM 1143 N N . VAL A 1 139 ? -4.438 -5.797 -10.002 1.00 90.12 139 VAL A N 1
ATOM 1144 C CA . VAL A 1 139 ? -5.227 -6.985 -10.359 1.00 90.12 139 VAL A CA 1
ATOM 1145 C C . VAL A 1 139 ? -5.667 -6.923 -11.824 1.00 90.12 139 VAL A C 1
ATOM 1147 O O . VAL A 1 139 ? -5.478 -7.893 -12.561 1.00 90.12 139 VAL A O 1
ATOM 1150 N N . GLN A 1 140 ? -6.156 -5.771 -12.298 1.00 89.38 140 GLN A N 1
ATOM 1151 C CA . GLN A 1 140 ? -6.513 -5.573 -13.711 1.00 89.38 140 GLN A CA 1
ATOM 1152 C C . GLN A 1 140 ? -5.309 -5.737 -14.647 1.00 89.38 140 GLN A C 1
ATOM 1154 O O . GLN A 1 140 ? -5.430 -6.322 -15.726 1.00 89.38 140 GLN A O 1
ATOM 1159 N N . ALA A 1 141 ? -4.128 -5.286 -14.216 1.00 86.31 141 ALA A N 1
ATOM 1160 C CA . ALA A 1 141 ? -2.878 -5.458 -14.950 1.00 86.31 141 ALA A CA 1
ATOM 1161 C C . ALA A 1 141 ? -2.365 -6.915 -14.985 1.00 86.31 141 ALA A C 1
ATOM 1163 O O . ALA A 1 141 ? -1.332 -7.166 -15.610 1.00 86.31 141 ALA A O 1
ATOM 1164 N N . LYS A 1 142 ? -3.062 -7.872 -14.343 1.00 85.00 142 LYS A N 1
ATOM 1165 C CA . LYS A 1 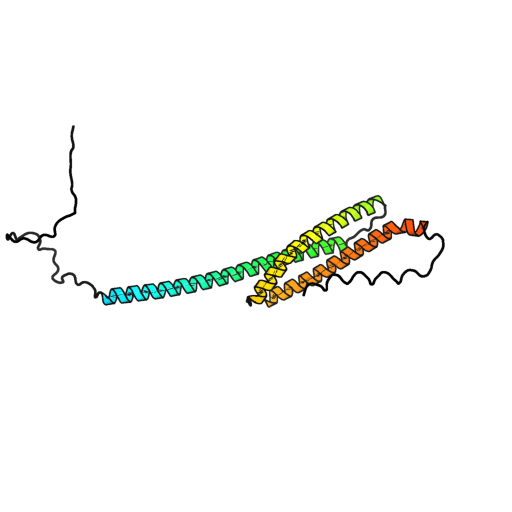142 ? -2.659 -9.285 -14.200 1.00 85.00 142 LYS A CA 1
ATOM 1166 C C . LYS A 1 142 ? -1.218 -9.417 -13.706 1.00 85.00 142 LYS A C 1
ATOM 1168 O O . LYS A 1 142 ? -0.397 -10.127 -14.292 1.00 85.00 142 LYS A O 1
ATOM 1173 N N . HIS A 1 143 ? -0.900 -8.672 -12.651 1.00 86.12 143 HIS A N 1
ATOM 1174 C CA . HIS A 1 143 ? 0.415 -8.697 -12.033 1.00 86.12 143 HIS A CA 1
ATOM 1175 C C . HIS A 1 143 ? 0.763 -10.109 -11.518 1.00 86.12 143 HIS A C 1
ATOM 1177 O O . HIS A 1 143 ? -0.103 -10.871 -11.098 1.00 86.12 143 HIS A O 1
ATOM 1183 N N . PHE A 1 144 ? 2.047 -10.482 -11.512 1.00 86.94 144 PHE A N 1
ATOM 1184 C CA . PHE A 1 144 ? 2.471 -11.830 -11.092 1.00 86.94 144 PHE A CA 1
ATOM 1185 C C . PHE A 1 144 ? 2.105 -12.158 -9.632 1.00 86.94 144 PHE A C 1
ATOM 1187 O O . PHE A 1 144 ? 1.947 -13.321 -9.281 1.00 86.94 144 PHE A O 1
ATOM 1194 N N . GLY A 1 145 ? 1.985 -11.125 -8.793 1.00 87.50 145 GLY A N 1
ATOM 1195 C CA . GLY A 1 145 ? 1.646 -11.214 -7.370 1.00 87.50 145 GLY A CA 1
ATOM 1196 C C . GLY A 1 145 ? 0.180 -10.922 -7.040 1.00 87.50 145 GLY A C 1
ATOM 1197 O O . GLY A 1 145 ? -0.128 -10.731 -5.870 1.00 87.50 145 GLY A O 1
ATOM 1198 N N . SER A 1 146 ? -0.721 -10.866 -8.030 1.00 90.06 146 SER A N 1
ATOM 1199 C CA . SER A 1 146 ? -2.153 -10.620 -7.796 1.00 90.06 146 SER A CA 1
ATOM 1200 C C . SER A 1 146 ? -2.802 -11.492 -6.707 1.00 90.06 146 SER A C 1
ATOM 1202 O O . SER A 1 146 ? -3.523 -10.912 -5.902 1.00 90.06 146 SER A O 1
ATOM 1204 N N . PRO A 1 147 ? -2.560 -12.819 -6.599 1.00 89.81 147 PRO A N 1
ATOM 1205 C CA . PRO A 1 147 ? -3.203 -13.612 -5.545 1.00 89.81 147 PRO A CA 1
ATOM 1206 C C . PRO A 1 147 ? -2.772 -13.183 -4.137 1.00 89.81 147 PRO A C 1
ATOM 1208 O O . PRO A 1 147 ? -3.604 -13.097 -3.245 1.00 89.81 147 PRO A O 1
ATOM 1211 N N . GLN A 1 148 ? -1.490 -12.852 -3.955 1.00 91.62 148 GLN A N 1
ATOM 1212 C CA . GLN A 1 148 ? -0.969 -12.399 -2.665 1.00 91.62 148 GLN A CA 1
ATOM 1213 C C . GLN A 1 148 ? -1.522 -11.018 -2.291 1.00 91.62 148 GLN A C 1
ATOM 1215 O O . GLN A 1 148 ? -1.862 -10.791 -1.138 1.00 91.62 148 GLN A O 1
ATOM 1220 N N . ILE A 1 149 ? -1.648 -10.109 -3.267 1.00 91.19 149 ILE A N 1
ATOM 1221 C CA . ILE A 1 149 ? -2.279 -8.795 -3.062 1.00 91.19 149 ILE A CA 1
ATOM 1222 C C . ILE A 1 149 ? -3.718 -8.964 -2.563 1.00 91.19 149 ILE A C 1
ATOM 1224 O O . ILE A 1 149 ? -4.101 -8.322 -1.591 1.00 91.19 149 ILE A O 1
ATOM 1228 N N . GLN A 1 150 ? -4.498 -9.828 -3.219 1.00 91.00 150 GLN A N 1
ATOM 1229 C CA . GLN A 1 150 ? -5.899 -10.055 -2.865 1.00 91.00 150 GLN A CA 1
ATOM 1230 C C . GLN A 1 150 ? -6.041 -10.655 -1.467 1.00 91.00 150 GLN A C 1
ATOM 1232 O O . GLN A 1 150 ? -6.797 -10.126 -0.662 1.00 91.00 150 GLN A O 1
ATOM 1237 N N . GLU A 1 151 ? -5.261 -11.693 -1.155 1.00 92.50 151 GLU A N 1
ATOM 1238 C CA . GLU A 1 151 ? -5.260 -12.320 0.171 1.00 92.50 151 GLU A CA 1
ATOM 1239 C C . GLU A 1 151 ? -4.941 -11.303 1.275 1.00 92.50 151 GLU A C 1
ATOM 1241 O O . GLU A 1 151 ? -5.698 -11.173 2.235 1.00 92.50 151 GLU A O 1
ATOM 1246 N N . SER A 1 152 ? -3.878 -10.507 1.107 1.00 91.19 152 SER A N 1
ATOM 1247 C CA . SER A 1 152 ? -3.509 -9.494 2.102 1.00 91.19 152 SER A CA 1
ATOM 1248 C C . SER A 1 152 ? -4.555 -8.381 2.238 1.00 91.19 152 SER A C 1
ATOM 1250 O O . SER A 1 152 ? -4.783 -7.888 3.339 1.00 91.19 152 SER A O 1
ATOM 1252 N N . MET A 1 153 ? -5.224 -7.985 1.152 1.00 91.31 153 MET A N 1
ATOM 1253 C CA . MET A 1 153 ? -6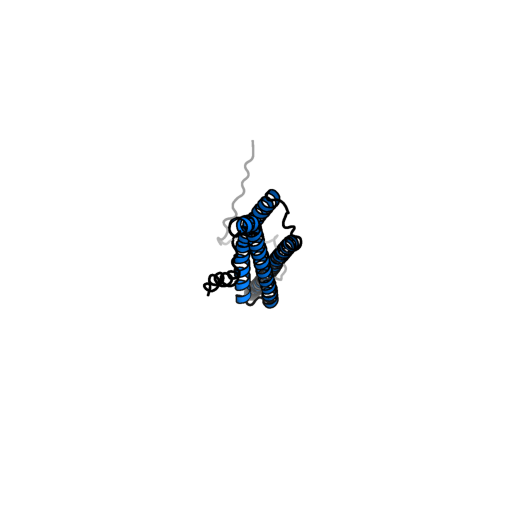.291 -6.980 1.226 1.00 91.31 153 MET A CA 1
ATOM 1254 C C . MET A 1 153 ? -7.558 -7.517 1.884 1.00 91.31 153 MET A C 1
ATOM 1256 O O . MET A 1 153 ? -8.202 -6.791 2.641 1.00 91.31 153 MET A O 1
ATOM 1260 N N . ASP A 1 154 ? -7.910 -8.776 1.645 1.00 91.56 154 ASP A N 1
ATOM 1261 C CA . ASP A 1 154 ? -9.038 -9.417 2.318 1.00 91.56 154 ASP A CA 1
ATOM 1262 C C . ASP A 1 154 ? -8.766 -9.587 3.821 1.00 91.56 154 ASP A C 1
ATOM 1264 O O . ASP A 1 154 ? -9.671 -9.398 4.637 1.00 91.56 154 ASP A O 1
ATOM 1268 N N . ASP A 1 155 ? -7.520 -9.858 4.218 1.00 92.25 155 ASP A N 1
ATOM 1269 C CA . ASP A 1 155 ? -7.097 -9.849 5.624 1.00 92.25 155 ASP A CA 1
ATOM 1270 C C . ASP A 1 155 ? -7.292 -8.476 6.271 1.00 92.25 155 ASP A C 1
ATOM 1272 O O . ASP A 1 155 ? -7.937 -8.376 7.318 1.00 92.25 155 ASP A O 1
ATOM 1276 N N . ILE A 1 156 ? -6.805 -7.413 5.624 1.00 92.50 156 ILE A N 1
ATOM 1277 C CA . ILE A 1 156 ? -6.981 -6.036 6.097 1.00 92.50 156 ILE A CA 1
ATOM 1278 C C . ILE A 1 156 ? -8.460 -5.674 6.212 1.00 92.50 156 ILE A C 1
ATOM 1280 O O . ILE A 1 156 ? -8.864 -5.109 7.224 1.00 92.50 156 ILE A O 1
ATOM 1284 N N . ARG A 1 157 ? -9.288 -6.011 5.213 1.00 91.62 157 ARG A N 1
ATOM 1285 C CA . ARG A 1 157 ? -10.737 -5.744 5.247 1.00 91.62 157 ARG A CA 1
ATOM 1286 C C . ARG A 1 157 ? -11.394 -6.413 6.454 1.00 91.62 157 ARG A C 1
ATOM 1288 O O . ARG A 1 157 ? -12.189 -5.775 7.140 1.00 91.62 157 ARG A O 1
ATOM 1295 N N . ARG A 1 158 ? -11.031 -7.667 6.746 1.00 92.75 158 ARG A N 1
ATOM 1296 C CA . ARG A 1 158 ? -11.544 -8.404 7.911 1.00 92.75 158 ARG A CA 1
ATOM 1297 C C . ARG A 1 158 ? -11.121 -7.765 9.231 1.00 92.75 158 ARG A C 1
ATOM 1299 O O . ARG A 1 158 ? -11.967 -7.558 10.094 1.00 92.75 158 ARG A O 1
ATOM 1306 N N . GLN A 1 159 ? -9.840 -7.435 9.384 1.00 91.12 159 GLN A N 1
ATOM 1307 C CA . GLN A 1 159 ? -9.333 -6.777 10.595 1.00 91.12 159 GLN A CA 1
ATOM 1308 C C . GLN A 1 159 ? -9.951 -5.383 10.781 1.00 91.12 159 GLN A C 1
ATOM 1310 O O . GLN A 1 159 ? -10.297 -4.983 11.888 1.00 91.12 159 GLN A O 1
ATOM 1315 N N . TRP A 1 160 ? -10.158 -4.650 9.687 1.00 91.25 160 TRP A N 1
ATOM 1316 C CA . TRP A 1 160 ? -10.795 -3.340 9.715 1.00 91.25 160 TRP A CA 1
ATOM 1317 C C . TRP A 1 160 ? -12.249 -3.412 10.200 1.00 91.25 160 TRP A C 1
ATOM 1319 O O . TRP A 1 160 ? -12.635 -2.640 11.075 1.00 91.25 160 TRP A O 1
ATOM 1329 N N . GLN A 1 161 ? -13.034 -4.372 9.700 1.00 90.50 161 GLN A N 1
ATOM 1330 C CA . GLN A 1 161 ? -14.402 -4.614 10.179 1.00 90.50 161 GLN A CA 1
ATOM 1331 C C . GLN A 1 161 ? -14.432 -4.949 11.676 1.00 90.50 161 GLN A C 1
ATOM 1333 O O . GLN A 1 161 ? -15.232 -4.387 12.419 1.00 90.50 161 GLN A O 1
ATOM 1338 N N . GLN A 1 162 ? -13.517 -5.803 12.142 1.00 90.19 162 GLN A N 1
ATOM 1339 C CA . GLN A 1 162 ? -13.402 -6.133 13.567 1.00 90.19 162 GLN A CA 1
ATOM 1340 C C . GLN A 1 162 ? -13.080 -4.899 14.419 1.00 90.19 162 GLN A C 1
ATOM 1342 O O . GLN A 1 162 ? -13.673 -4.702 15.481 1.00 90.19 162 GLN A O 1
ATOM 1347 N N . LEU A 1 163 ? -12.177 -4.035 13.950 1.00 89.81 163 LEU A N 1
ATOM 1348 C CA . LEU A 1 163 ? -11.844 -2.792 14.638 1.00 89.81 163 LEU A CA 1
ATOM 1349 C C . LEU A 1 163 ? -13.048 -1.837 14.721 1.00 89.81 163 LEU A C 1
ATOM 1351 O O . LEU A 1 163 ? -13.259 -1.216 15.764 1.00 89.81 163 LEU A O 1
ATOM 1355 N N . GLU A 1 164 ? -13.849 -1.734 13.658 1.00 89.06 164 GLU A N 1
ATOM 1356 C CA . GLU A 1 164 ? -15.078 -0.929 13.642 1.00 89.06 164 GLU A CA 1
ATOM 1357 C C . GLU A 1 164 ? -16.129 -1.459 14.621 1.00 89.06 164 GLU A C 1
ATOM 1359 O O . GLU A 1 164 ? -16.716 -0.677 15.372 1.00 89.06 164 GLU A O 1
ATOM 1364 N N . GLU A 1 165 ? -16.326 -2.777 14.679 1.00 88.44 165 GLU A N 1
ATOM 1365 C CA . GLU A 1 165 ? -17.227 -3.412 15.646 1.00 88.44 165 GLU A CA 1
ATOM 1366 C C . GLU A 1 165 ? -16.787 -3.143 17.093 1.00 88.44 165 GLU A C 1
ATOM 1368 O O . GLU A 1 165 ? -17.606 -2.777 17.942 1.00 88.44 165 GLU A O 1
ATOM 1373 N N . LEU A 1 166 ? -15.485 -3.261 17.384 1.00 86.00 166 LEU A N 1
ATOM 1374 C CA . LEU A 1 166 ? -14.924 -2.959 18.705 1.00 86.00 166 LEU A CA 1
ATOM 1375 C C . LEU A 1 166 ? -15.086 -1.480 19.079 1.00 86.00 166 LEU A C 1
ATOM 1377 O O . LEU A 1 166 ? -15.412 -1.161 20.229 1.00 86.00 166 LEU A O 1
ATOM 1381 N N . ALA A 1 167 ? -14.884 -0.577 18.118 1.00 86.44 167 ALA A N 1
ATOM 1382 C CA . ALA A 1 167 ? -15.081 0.854 18.312 1.00 86.44 167 ALA A CA 1
ATOM 1383 C C . ALA A 1 167 ? -16.552 1.177 18.619 1.00 86.44 167 ALA A C 1
ATOM 1385 O O . ALA A 1 167 ? -16.836 1.826 19.629 1.00 86.44 167 ALA A O 1
ATOM 1386 N N . ALA A 1 168 ? -17.481 0.636 17.826 1.00 86.56 168 ALA A N 1
ATOM 1387 C CA . ALA A 1 168 ? -18.919 0.817 18.007 1.00 86.56 168 ALA A CA 1
ATOM 1388 C C . ALA A 1 168 ? -19.415 0.245 19.345 1.00 86.56 168 ALA A C 1
ATOM 1390 O O . ALA A 1 168 ? -20.225 0.863 20.045 1.00 86.56 168 ALA A O 1
ATOM 1391 N N . PHE A 1 169 ? -18.898 -0.918 19.748 1.00 85.94 169 PHE A N 1
ATOM 1392 C CA . PHE A 1 169 ? -19.188 -1.503 21.054 1.00 85.94 169 PHE A CA 1
ATOM 1393 C C . PHE A 1 169 ? -18.738 -0.573 22.185 1.00 85.94 169 PHE A C 1
ATOM 1395 O O . PHE A 1 169 ? -19.500 -0.305 23.116 1.00 85.94 169 PHE A O 1
ATOM 1402 N N . ARG A 1 170 ? -17.524 -0.019 22.106 1.00 82.69 170 ARG A N 1
ATOM 1403 C CA . ARG A 1 170 ? -17.023 0.915 23.120 1.00 82.69 170 ARG A CA 1
ATOM 1404 C C . ARG A 1 170 ? -17.894 2.166 23.229 1.00 82.69 170 ARG A C 1
ATOM 1406 O O . ARG A 1 170 ? -18.221 2.562 24.351 1.00 82.69 170 ARG A O 1
ATOM 1413 N N . ASP A 1 171 ? -18.307 2.740 22.103 1.00 83.81 171 ASP A N 1
ATOM 1414 C CA . ASP A 1 171 ? -19.238 3.871 22.071 1.00 83.81 171 ASP A CA 1
ATOM 1415 C C . ASP A 1 171 ? -20.552 3.563 22.771 1.00 83.81 171 ASP A C 1
ATOM 1417 O O . ASP A 1 171 ? -21.038 4.349 23.591 1.00 83.81 171 ASP A O 1
ATOM 1421 N N . PHE A 1 172 ? -21.132 2.404 22.456 1.00 83.50 172 PHE A N 1
ATOM 1422 C CA . PHE A 1 172 ? -22.383 1.965 23.050 1.00 83.50 172 PHE A CA 1
ATOM 1423 C C . PHE A 1 172 ? -22.262 1.830 24.573 1.00 83.50 172 PHE A C 1
ATOM 1425 O O . PHE A 1 172 ? -23.099 2.359 25.307 1.00 83.50 172 PHE A O 1
ATOM 1432 N N . TYR A 1 173 ? -21.197 1.191 25.066 1.00 79.69 173 TYR A N 1
ATOM 1433 C CA . TYR A 1 173 ? -20.968 1.010 26.503 1.00 79.69 173 TYR A CA 1
ATOM 1434 C C . TYR A 1 173 ? -20.732 2.331 27.238 1.00 79.69 173 TYR A C 1
ATOM 1436 O O . TYR A 1 173 ? -21.280 2.530 28.326 1.00 79.69 173 TYR A O 1
ATOM 1444 N N . GLN A 1 174 ? -19.966 3.255 26.652 1.00 76.94 174 GLN A N 1
ATOM 1445 C CA . GLN A 1 174 ? -19.748 4.580 27.237 1.00 76.94 174 GLN A CA 1
ATOM 1446 C C . GLN A 1 174 ? -21.057 5.374 27.323 1.00 76.94 174 GLN A C 1
ATOM 1448 O O . GLN A 1 174 ? -21.377 5.922 28.383 1.00 76.94 174 GLN A O 1
ATOM 1453 N N . LYS A 1 175 ? -21.863 5.375 26.252 1.00 78.94 175 LYS A N 1
ATOM 1454 C CA . LYS A 1 175 ? -23.197 5.997 26.248 1.00 78.94 175 LYS A CA 1
ATOM 1455 C C . LYS A 1 175 ? -24.115 5.349 27.289 1.00 78.94 175 LYS A C 1
ATOM 1457 O O . LYS A 1 175 ? -24.778 6.057 28.046 1.00 78.94 175 LYS A O 1
ATOM 1462 N N . PHE A 1 176 ? -24.110 4.020 27.395 1.00 78.62 176 PHE A N 1
ATOM 1463 C CA . PHE A 1 176 ? -24.901 3.287 28.386 1.00 78.62 176 PHE A CA 1
ATOM 1464 C C . PHE A 1 176 ? -24.514 3.641 29.832 1.00 78.62 176 PHE A C 1
ATOM 1466 O O . PHE A 1 176 ? -25.396 3.873 30.662 1.00 78.62 176 PHE A O 1
ATOM 1473 N N . GLN A 1 177 ? -23.217 3.742 30.148 1.00 69.75 177 GLN A N 1
ATOM 1474 C CA . GLN A 1 177 ? -22.757 4.143 31.483 1.00 69.75 177 GLN A CA 1
ATOM 1475 C C . GLN A 1 177 ? -23.182 5.569 31.850 1.00 69.75 177 GLN A C 1
ATOM 1477 O O . GLN A 1 177 ? -23.652 5.783 32.971 1.00 69.75 177 GLN A O 1
ATOM 1482 N N . GLN A 1 178 ? -23.075 6.525 30.919 1.00 66.00 178 GLN A N 1
ATOM 1483 C CA . GLN A 1 178 ? -23.520 7.911 31.131 1.00 66.00 178 GLN A CA 1
ATOM 1484 C C . GLN A 1 178 ? -25.035 8.022 31.324 1.00 66.00 178 GLN A C 1
ATOM 1486 O O . GLN A 1 178 ? -25.510 8.879 32.068 1.00 66.00 178 GLN A O 1
ATOM 1491 N N . LEU A 1 179 ? -25.799 7.129 30.694 1.00 63.47 179 LEU A N 1
ATOM 1492 C CA . LEU A 1 179 ? -27.242 7.032 30.875 1.00 63.47 179 LEU A CA 1
ATOM 1493 C C . LEU A 1 179 ? -27.631 6.291 32.163 1.00 63.47 179 LEU A C 1
ATOM 1495 O O . LEU A 1 179 ? -28.796 6.351 32.541 1.00 63.47 179 LEU A O 1
ATOM 1499 N N . SER A 1 180 ? -26.711 5.631 32.880 1.00 61.44 180 SER A N 1
ATOM 1500 C CA . SER A 1 180 ? -27.055 4.858 34.087 1.00 61.44 180 SER A CA 1
ATOM 1501 C C . SER A 1 180 ? -27.564 5.703 35.274 1.00 61.44 180 SER A C 1
ATOM 1503 O O . SER A 1 180 ? -28.571 5.305 35.868 1.00 61.44 180 SER A O 1
ATOM 1505 N N . PRO A 1 181 ? -27.018 6.904 35.584 1.00 60.00 181 PRO A N 1
ATOM 1506 C CA . PRO A 1 181 ? -27.597 7.789 36.598 1.00 60.00 181 PRO A CA 1
ATOM 1507 C C . PRO A 1 181 ? -28.959 8.340 36.160 1.00 60.00 181 PRO A C 1
ATOM 1509 O O . PRO A 1 181 ? -29.864 8.474 36.980 1.00 60.00 181 PRO A O 1
ATOM 1512 N N . LEU A 1 182 ? -29.137 8.603 34.857 1.00 51.88 182 LEU A N 1
ATOM 1513 C CA . LEU A 1 182 ? -30.417 9.036 34.292 1.00 51.88 182 LEU A CA 1
ATOM 1514 C C . LEU A 1 182 ? -31.444 7.898 34.267 1.00 51.88 182 LEU A C 1
ATOM 1516 O O . LEU A 1 182 ? -32.600 8.154 34.549 1.00 51.88 182 LEU A O 1
ATOM 1520 N N . ARG A 1 183 ? -31.065 6.636 34.036 1.00 52.12 183 ARG A N 1
ATOM 1521 C CA . ARG A 1 183 ? -31.959 5.467 34.134 1.00 52.12 183 ARG A CA 1
ATOM 1522 C C . ARG A 1 183 ? -32.435 5.245 35.570 1.00 52.12 183 ARG A C 1
ATOM 1524 O O . ARG A 1 183 ? -33.590 4.894 35.774 1.00 52.12 183 ARG A O 1
ATOM 1531 N N . PHE A 1 184 ? -31.582 5.510 36.559 1.00 49.03 184 PHE A N 1
ATOM 1532 C CA . PHE A 1 184 ? -31.964 5.478 37.973 1.00 49.03 184 PHE A CA 1
ATOM 1533 C C . PHE A 1 184 ? -32.859 6.670 38.369 1.00 49.03 184 PHE A C 1
ATOM 1535 O O . PHE A 1 184 ? -33.740 6.526 39.211 1.00 49.03 184 PHE A O 1
ATOM 1542 N N . PHE A 1 185 ? -32.679 7.836 37.736 1.00 55.38 185 PHE A N 1
ATOM 1543 C CA . PHE A 1 185 ? -33.466 9.048 38.005 1.00 55.38 185 PHE A CA 1
ATOM 1544 C C . PHE A 1 185 ? -34.808 9.102 37.244 1.00 55.38 185 PHE A C 1
ATOM 1546 O O . PHE A 1 185 ? -35.805 9.569 37.786 1.00 55.38 185 PHE A O 1
ATOM 1553 N N . PHE A 1 186 ? -34.861 8.605 36.004 1.00 49.34 186 PHE A N 1
ATOM 1554 C CA . PHE A 1 186 ? -36.033 8.648 35.113 1.00 49.34 186 PHE A CA 1
ATOM 1555 C C . PHE A 1 186 ? -36.904 7.385 35.195 1.00 49.34 186 PHE A C 1
ATOM 1557 O O . PHE A 1 186 ? -38.050 7.399 34.756 1.00 49.34 186 PHE A O 1
ATOM 1564 N N . TRP A 1 187 ? -36.384 6.300 35.775 1.00 45.78 187 TRP A N 1
ATOM 1565 C CA . TRP A 1 187 ? -37.066 5.009 35.885 1.00 45.78 187 TRP A CA 1
ATOM 1566 C C . TRP A 1 187 ? -37.112 4.499 37.329 1.00 45.78 187 TRP A C 1
ATOM 1568 O O . TRP A 1 187 ? -36.960 3.316 37.616 1.00 45.78 187 TRP A O 1
ATOM 1578 N N . GLY A 1 188 ? -37.376 5.412 38.264 1.00 38.88 188 GLY A N 1
ATOM 1579 C CA . GLY A 1 188 ? -37.844 5.077 39.613 1.00 38.88 188 GLY A CA 1
ATOM 1580 C C . GLY A 1 188 ? -39.294 4.561 39.656 1.00 38.88 188 GLY A C 1
ATOM 1581 O O . GLY A 1 188 ? -39.867 4.446 40.735 1.00 38.88 188 GLY A O 1
ATOM 1582 N N . GLY A 1 189 ? -39.902 4.261 38.502 1.00 45.38 189 GLY A N 1
ATOM 1583 C CA . GLY A 1 189 ? -41.215 3.630 38.361 1.00 45.38 189 GLY A CA 1
ATOM 1584 C C . GLY A 1 189 ? -41.146 2.595 37.241 1.00 45.38 189 GLY A C 1
ATOM 1585 O O . GLY A 1 189 ? -40.850 2.947 36.105 1.00 45.38 189 GLY A O 1
ATOM 1586 N N . GLY A 1 190 ? -41.315 1.319 37.591 1.00 59.19 190 GLY A N 1
ATOM 1587 C CA . GLY A 1 190 ? -40.845 0.180 36.798 1.00 59.19 190 GLY A CA 1
ATOM 1588 C C . GLY A 1 190 ? -41.441 0.020 35.399 1.00 59.19 190 GLY A C 1
ATOM 1589 O O . GLY A 1 190 ? -42.594 0.364 35.165 1.00 59.19 190 GLY A O 1
ATOM 1590 N N . VAL A 1 191 ? -40.663 -0.563 34.483 1.00 41.19 191 VAL A N 1
ATOM 1591 C CA . VAL A 1 191 ? -41.114 -0.991 33.145 1.00 41.19 191 VAL A CA 1
ATOM 1592 C C . VAL A 1 191 ? -40.320 -2.214 32.633 1.00 41.19 191 VAL A C 1
ATOM 1594 O O . VAL A 1 191 ? -39.505 -2.133 31.717 1.00 41.19 191 VAL A O 1
ATOM 1597 N N . ASP A 1 192 ? -40.571 -3.413 33.154 1.00 44.59 192 ASP A N 1
ATOM 1598 C CA . ASP A 1 192 ? -40.304 -4.612 32.344 1.00 44.59 192 ASP A CA 1
ATOM 1599 C C . ASP A 1 192 ? -41.013 -4.423 30.985 1.00 44.59 192 ASP A C 1
ATOM 1601 O O . ASP A 1 192 ? -42.245 -4.372 31.002 1.00 44.59 192 ASP A O 1
ATOM 1605 N N . LYS A 1 193 ? -40.269 -4.227 29.866 1.00 46.66 193 LYS A N 1
ATOM 1606 C CA . LYS A 1 193 ? -40.652 -4.482 28.438 1.00 46.66 193 LYS A CA 1
ATOM 1607 C C . LYS A 1 193 ? -39.945 -3.683 27.312 1.00 46.66 193 LYS A C 1
ATOM 1609 O O . LYS A 1 193 ? -40.359 -3.821 26.169 1.00 46.66 193 LYS A O 1
ATOM 1614 N N . LEU A 1 194 ? -38.894 -2.889 27.536 1.00 46.59 194 LEU A N 1
ATOM 1615 C CA . LEU A 1 194 ? -38.353 -1.998 26.475 1.00 46.59 194 LEU A CA 1
ATOM 1616 C C . LEU A 1 194 ? -36.936 -2.325 25.960 1.00 46.59 194 LEU A C 1
ATOM 1618 O O . LEU A 1 194 ? -36.204 -1.412 25.598 1.00 46.59 194 LEU A O 1
ATOM 1622 N N . PHE A 1 195 ? -36.526 -3.599 25.914 1.00 41.09 195 PHE A N 1
ATOM 1623 C CA . PHE A 1 195 ? -35.170 -3.968 25.459 1.00 41.09 195 PHE A CA 1
ATOM 1624 C C . PHE A 1 195 ? -35.079 -4.584 24.046 1.00 41.09 195 PHE A C 1
ATOM 1626 O O . PHE A 1 195 ? -33.985 -4.925 23.618 1.00 41.09 195 PHE A O 1
ATOM 1633 N N . GLU A 1 196 ? -36.175 -4.698 23.285 1.00 39.50 196 GLU A N 1
ATOM 1634 C CA . GLU A 1 196 ? -36.168 -5.505 22.044 1.00 39.50 196 GLU A CA 1
ATOM 1635 C C . GLU A 1 196 ? -36.171 -4.724 20.708 1.00 39.50 196 GLU A C 1
ATOM 1637 O O . GLU A 1 196 ? -36.146 -5.360 19.660 1.00 39.50 196 GLU A O 1
ATOM 1642 N N . ALA A 1 197 ? -36.235 -3.384 20.679 1.00 41.09 197 ALA A N 1
ATOM 1643 C CA . ALA A 1 197 ? -36.626 -2.678 19.441 1.00 41.09 197 ALA A CA 1
ATOM 1644 C C . ALA A 1 197 ? -35.521 -1.954 18.638 1.00 41.09 197 ALA A C 1
ATOM 1646 O O . ALA A 1 197 ? -35.702 -1.778 17.437 1.00 41.09 197 ALA A O 1
ATOM 1647 N N . ASP A 1 198 ? -34.377 -1.576 19.219 1.00 36.81 198 ASP A N 1
ATOM 1648 C CA . ASP A 1 198 ? -33.508 -0.563 18.575 1.00 36.81 198 ASP A CA 1
ATOM 1649 C C . ASP A 1 198 ? -32.196 -1.090 17.955 1.00 36.81 198 ASP A C 1
ATOM 1651 O O . ASP A 1 198 ? -31.340 -0.303 17.563 1.00 36.81 198 ASP A O 1
ATOM 1655 N N . MET A 1 199 ? -32.018 -2.409 17.807 1.00 38.03 199 MET A N 1
ATOM 1656 C CA . MET A 1 199 ? -30.785 -2.987 17.232 1.00 38.03 199 MET A CA 1
ATOM 1657 C C . MET A 1 199 ? -30.776 -3.163 15.696 1.00 38.03 199 MET A C 1
ATOM 1659 O O . MET A 1 199 ? -29.774 -3.626 15.165 1.00 38.03 199 MET A O 1
ATOM 1663 N N . VAL A 1 200 ? -31.839 -2.809 14.955 1.00 46.47 200 VAL A N 1
ATOM 1664 C CA . VAL A 1 200 ? -31.994 -3.231 13.533 1.00 46.47 200 VAL A CA 1
ATOM 1665 C C . VAL A 1 200 ? -31.875 -2.105 12.483 1.00 46.47 200 VAL A C 1
ATOM 1667 O O . VAL A 1 200 ? -31.857 -2.386 11.290 1.00 46.47 200 VAL A O 1
ATOM 1670 N N . THR A 1 201 ? -31.732 -0.829 12.847 1.00 42.94 201 THR A N 1
ATOM 1671 C CA . THR A 1 201 ? -31.835 0.280 11.864 1.00 42.94 201 THR A CA 1
ATOM 1672 C C . THR A 1 201 ? -30.522 0.921 11.394 1.00 42.94 201 THR A C 1
ATOM 1674 O O . THR A 1 201 ? -30.573 1.904 10.661 1.00 42.94 201 THR A O 1
ATOM 1677 N N . GLY A 1 202 ? -29.353 0.377 11.744 1.00 38.31 202 GLY A N 1
ATOM 1678 C CA . GLY A 1 202 ? -28.054 0.957 11.352 1.00 38.31 202 GLY A CA 1
ATOM 1679 C C . GLY A 1 202 ? -27.488 0.521 9.992 1.00 38.31 202 GLY A C 1
ATOM 1680 O O . GLY A 1 202 ? -26.504 1.096 9.542 1.00 38.31 202 GLY A O 1
ATOM 1681 N N . ASP A 1 203 ? -28.083 -0.472 9.327 1.00 38.81 203 ASP A N 1
ATOM 1682 C CA . ASP A 1 203 ? -27.357 -1.312 8.358 1.00 38.81 203 ASP A CA 1
ATOM 1683 C C . ASP A 1 203 ? -27.708 -1.063 6.872 1.00 38.81 203 ASP A C 1
ATOM 1685 O O . ASP A 1 203 ? -27.779 -1.992 6.070 1.00 38.81 203 ASP A O 1
ATOM 1689 N N . GLN A 1 204 ? -27.990 0.186 6.469 1.00 35.50 204 GLN A N 1
ATOM 1690 C CA . GLN A 1 204 ? -28.427 0.491 5.086 1.00 35.50 204 GLN A CA 1
ATOM 1691 C C . GLN A 1 204 ? -27.557 1.470 4.279 1.00 35.50 204 GLN A C 1
ATOM 1693 O O . GLN A 1 204 ? -27.905 1.757 3.133 1.00 35.50 204 GLN A O 1
ATOM 1698 N N . GLU A 1 205 ? -26.411 1.943 4.779 1.00 36.41 205 GLU A N 1
ATOM 1699 C CA . GLU A 1 205 ? -25.572 2.887 4.008 1.00 36.41 205 GLU A CA 1
ATOM 1700 C C . GLU A 1 205 ? -24.405 2.264 3.220 1.00 36.41 205 GLU A C 1
ATOM 1702 O O . GLU A 1 205 ? -23.812 2.946 2.388 1.00 36.41 205 GLU A O 1
ATOM 1707 N N . TRP A 1 206 ? -24.142 0.958 3.347 1.00 38.81 206 TRP A N 1
ATOM 1708 C CA . TRP A 1 206 ? -23.019 0.298 2.653 1.00 38.81 206 TRP A CA 1
ATOM 1709 C C . TRP A 1 206 ? -23.374 -0.449 1.353 1.00 38.81 206 TRP A C 1
ATOM 1711 O O . TRP A 1 206 ? -22.491 -1.019 0.722 1.00 38.81 206 TRP A O 1
ATOM 1721 N N . GLN A 1 207 ? -24.629 -0.412 0.885 1.00 34.81 207 GLN A N 1
ATOM 1722 C CA . GLN A 1 207 ? -25.047 -1.064 -0.377 1.00 34.81 207 GLN A CA 1
ATOM 1723 C C . GLN A 1 207 ? -25.204 -0.118 -1.588 1.00 34.81 207 GLN A C 1
ATOM 1725 O O . GLN A 1 207 ? -25.895 -0.454 -2.546 1.00 34.81 207 GLN A O 1
ATOM 1730 N N . LYS A 1 208 ? -24.587 1.072 -1.593 1.00 35.75 208 LYS A N 1
ATOM 1731 C CA . LYS A 1 208 ? -24.658 2.009 -2.741 1.00 35.75 208 LYS A CA 1
ATOM 1732 C C . LYS A 1 208 ? -23.306 2.376 -3.350 1.00 35.75 208 LYS A C 1
ATOM 1734 O O . LYS A 1 208 ? -23.125 3.501 -3.812 1.00 35.75 208 LYS A O 1
ATOM 1739 N N . VAL A 1 209 ? -22.381 1.425 -3.389 1.00 45.56 209 VAL A N 1
ATOM 1740 C CA . VAL A 1 209 ? -21.187 1.527 -4.237 1.00 45.56 209 VAL A CA 1
ATOM 1741 C C . VAL A 1 209 ? -21.039 0.228 -5.035 1.00 45.56 209 VAL A C 1
ATOM 1743 O O . VAL A 1 209 ? -20.185 -0.601 -4.750 1.00 45.56 209 VAL A O 1
ATOM 1746 N N . GLU A 1 210 ? -21.931 0.058 -6.011 1.00 38.31 210 GLU A N 1
ATOM 1747 C CA . GLU A 1 210 ? -21.725 -0.752 -7.223 1.00 38.31 210 GLU A CA 1
ATOM 1748 C C . GLU A 1 210 ? -21.951 0.145 -8.445 1.00 38.31 210 GLU A C 1
ATOM 1750 O O . GLU A 1 210 ? -22.921 0.942 -8.417 1.00 38.31 210 GLU A O 1
#

Sequence (210 aa):
MLLTFTFLRIRHCCQFKTGCLESFWLFSCFSPAGYKPCDPQVIRDRVQHLELCYQELCALAAQRRARLEQSRRFWNFLWEVTELESWIKEKEHIFSTLDYGKDLTSVLILQSKHSAFEDELGARRANLEPLLAEEGAMVQAKHFGSPQIQESMDDIRRQWQQLEELAAFRDFYQKFQQLSPLRFFFWGGGVDKLFEADMVTGDQEWQKVE

Radius of gyration: 41.98 Å; chains: 1; bounding box: 104×60×106 Å